Protein AF-A0A939W946-F1 (afdb_monomer_lite)

Secondary structure (DSSP, 8-state):
--PPPHHHHHHHSHHHHHHHHHHHHHHHTT-EEEEE--TT-TTHHHHHHHHHHHHHHH-S-TT-EEEEEETTTT---GGGHHHHHHHHHS-HHHHHH--TTSSS-HHHHHHHTTTTTTEEEEEE---TTHHHHHHHHHHTTSS--TTTT-EEEEEESSPPPGGGGGTEEEEEGGGT--HHHHHHHHHHHHHHHSS---

Foldseek 3Di:
DPADDLLCLCCPQFLNVVLLVVCLVCVLVQAAAAEADAPPDPSVVSSQVSSVVSNCVSDPDVLADEDEDECVVQPVDLVCVLLSLCVVQNDPVLSVPDDPPPPDDSLVSQQVRQSQARYEYEYDNQDPPSLVSVLVVVVVNPRGDNGGNRYYYYYHNDDDDPVSVVRHDYRYSPVRDDPVSVVVSVVVRVVVVPDDDD

pLDDT: mean 86.61, std 11.01, range [45.41, 97.31]

Radius of gyration: 18.63 Å; chains: 1; bounding box: 62×37×48 Å

Sequence (198 aa):
MSMPTPDFWWSAVTGPQAFAKAVASVLLEGRMALAAVPDDLPWRQSMRSEILARIREGSASSGTYIETVDAQEDCPDPAAIGTFLLERFGSRQVAGSWRPRSGKSIQRYLADNRVLAGKILWIKGIAPGQAPAWTAFCRGFGRPAPETTGLFVVECAESVPDDARSCFAVVDFASYVSGFDVQMLAALGLARQERPLP

Structure (mmCIF, N/CA/C/O backbone):
data_AF-A0A939W946-F1
#
_entry.id   AF-A0A939W946-F1
#
loop_
_atom_site.group_PDB
_atom_site.id
_atom_site.type_symbol
_atom_site.label_atom_id
_atom_site.label_alt_id
_atom_site.label_comp_id
_atom_site.label_asym_id
_atom_site.label_entity_id
_atom_site.label_seq_id
_atom_site.pdbx_PDB_ins_code
_atom_site.Cartn_x
_atom_site.Cartn_y
_atom_site.Cartn_z
_atom_site.occupancy
_atom_site.B_iso_or_equiv
_atom_site.auth_seq_id
_atom_site.auth_comp_id
_atom_site.auth_asym_id
_atom_site.auth_atom_id
_atom_site.pdbx_PDB_model_num
ATOM 1 N N . MET A 1 1 ? 31.805 -5.803 -9.957 1.00 48.47 1 MET A N 1
ATOM 2 C CA . MET A 1 1 ? 30.560 -5.261 -10.543 1.00 48.47 1 MET A CA 1
ATOM 3 C C . MET A 1 1 ? 29.955 -4.292 -9.546 1.00 48.47 1 MET A C 1
ATOM 5 O O . MET A 1 1 ? 29.532 -4.741 -8.490 1.00 48.47 1 MET A O 1
ATOM 9 N N . SER A 1 2 ? 29.950 -2.988 -9.828 1.00 47.44 2 SER A N 1
ATOM 10 C CA . SER A 1 2 ? 29.122 -2.072 -9.035 1.00 47.44 2 SER A CA 1
ATOM 11 C C . SER A 1 2 ? 27.708 -2.167 -9.597 1.00 47.44 2 SER A C 1
ATOM 13 O O . SER A 1 2 ? 27.480 -1.752 -10.734 1.00 47.44 2 SER A O 1
ATOM 15 N N . MET A 1 3 ? 26.811 -2.834 -8.870 1.00 54.66 3 MET A N 1
ATOM 16 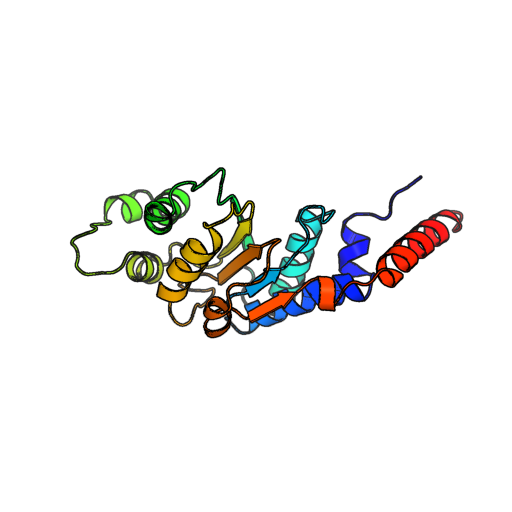C CA . MET A 1 3 ? 25.393 -2.908 -9.228 1.00 54.66 3 MET A CA 1
ATOM 17 C C . MET A 1 3 ? 24.830 -1.479 -9.274 1.00 54.66 3 MET A C 1
ATOM 19 O O . MET A 1 3 ? 25.190 -0.677 -8.404 1.00 54.66 3 MET A O 1
ATOM 23 N N . PRO A 1 4 ? 23.976 -1.125 -10.254 1.00 62.41 4 PRO A N 1
ATOM 24 C CA . PRO A 1 4 ? 23.244 0.134 -10.194 1.00 62.41 4 PRO A CA 1
ATOM 25 C C . PRO A 1 4 ? 22.543 0.225 -8.836 1.00 62.41 4 PRO A C 1
ATOM 27 O O . PRO A 1 4 ? 22.004 -0.767 -8.340 1.00 62.41 4 PRO A O 1
ATOM 30 N N . THR A 1 5 ? 22.637 1.388 -8.188 1.00 68.06 5 THR A N 1
ATOM 31 C CA . THR A 1 5 ? 22.104 1.540 -6.835 1.00 68.06 5 THR A CA 1
ATOM 32 C C . THR A 1 5 ? 20.591 1.303 -6.848 1.00 68.06 5 THR A C 1
ATOM 34 O O . THR A 1 5 ? 19.934 1.672 -7.824 1.00 68.06 5 THR A O 1
ATOM 37 N N . PRO A 1 6 ? 20.021 0.726 -5.778 1.00 75.88 6 PRO A N 1
ATOM 38 C CA . PRO A 1 6 ? 18.579 0.509 -5.644 1.00 75.88 6 PRO A CA 1
ATOM 39 C C . PRO A 1 6 ? 17.721 1.728 -6.025 1.00 75.88 6 PRO A C 1
ATOM 41 O O . PRO A 1 6 ? 16.662 1.593 -6.635 1.00 75.88 6 PRO A O 1
ATOM 44 N N . ASP A 1 7 ? 18.216 2.929 -5.725 1.00 75.31 7 ASP A N 1
ATOM 45 C CA . ASP A 1 7 ? 17.529 4.192 -5.998 1.00 75.31 7 ASP A CA 1
ATOM 46 C C . ASP A 1 7 ? 17.560 4.580 -7.481 1.00 75.31 7 ASP A C 1
ATOM 48 O O . ASP A 1 7 ? 16.655 5.253 -7.971 1.00 75.31 7 ASP A O 1
ATOM 52 N N . PHE A 1 8 ? 18.571 4.135 -8.232 1.00 80.56 8 PHE A N 1
ATOM 53 C CA . PHE A 1 8 ? 18.696 4.431 -9.658 1.00 80.56 8 PHE A CA 1
ATOM 54 C C . PHE A 1 8 ? 17.588 3.772 -10.482 1.00 80.56 8 PHE A C 1
ATOM 56 O O . PHE A 1 8 ? 17.064 4.385 -11.407 1.00 80.56 8 PHE A O 1
ATOM 63 N N . TRP A 1 9 ? 17.196 2.546 -10.134 1.00 85.56 9 TRP A N 1
ATOM 64 C CA . TRP A 1 9 ? 16.124 1.834 -10.830 1.00 85.56 9 TRP A CA 1
ATOM 65 C C . TRP A 1 9 ? 14.803 2.604 -10.789 1.00 85.56 9 TRP A C 1
ATOM 67 O O . TRP A 1 9 ? 14.201 2.847 -11.830 1.00 85.56 9 TRP A O 1
ATOM 77 N N . TRP A 1 10 ? 14.396 3.058 -9.604 1.00 89.50 10 TRP A N 1
ATOM 78 C CA . TRP A 1 10 ? 13.109 3.728 -9.416 1.00 89.50 10 TRP A CA 1
ATOM 79 C C . TRP A 1 10 ? 13.104 5.202 -9.846 1.00 89.50 10 TRP A C 1
ATOM 81 O O . TRP A 1 10 ? 12.044 5.732 -10.178 1.00 89.50 10 TRP A O 1
ATOM 91 N N . SER A 1 11 ? 14.271 5.856 -9.882 1.00 85.06 11 SER A N 1
ATOM 92 C CA . SER A 1 11 ? 14.384 7.279 -10.237 1.00 85.06 11 SER A CA 1
ATOM 93 C C . SER A 1 11 ? 14.762 7.543 -11.697 1.00 85.06 11 SER A C 1
ATOM 95 O O . SER A 1 11 ? 14.382 8.590 -12.221 1.00 85.06 11 SER A O 1
ATOM 97 N N . ALA A 1 12 ? 15.480 6.630 -12.366 1.00 81.00 12 ALA A N 1
ATOM 98 C CA . ALA A 1 12 ? 16.081 6.886 -13.681 1.00 81.00 12 ALA A CA 1
ATOM 99 C C . ALA A 1 12 ? 15.592 5.969 -14.814 1.00 81.00 12 ALA A C 1
ATOM 101 O O . ALA A 1 12 ? 15.732 6.336 -15.980 1.00 81.00 12 ALA A O 1
ATOM 102 N N . VAL A 1 13 ? 15.031 4.794 -14.509 1.00 85.62 13 VAL A N 1
ATOM 103 C CA . VAL A 1 13 ? 14.506 3.878 -15.535 1.00 85.62 13 VAL A CA 1
ATOM 104 C C . VAL A 1 13 ? 13.030 4.186 -15.777 1.00 85.62 13 VAL A C 1
ATOM 106 O O . VAL A 1 13 ? 12.239 4.238 -14.838 1.00 85.62 13 VAL A O 1
ATOM 109 N N . THR A 1 14 ? 12.656 4.403 -17.040 1.00 88.00 14 THR A N 1
ATOM 110 C CA . THR A 1 14 ? 11.341 4.929 -17.435 1.00 88.00 14 THR A CA 1
ATOM 111 C C . THR A 1 14 ? 10.166 4.099 -16.922 1.00 88.00 14 THR A C 1
ATOM 113 O O . THR A 1 14 ? 9.277 4.675 -16.297 1.00 88.00 14 THR A O 1
ATOM 116 N N . GLY A 1 15 ? 10.149 2.778 -17.129 1.00 91.62 15 GLY A N 1
ATOM 117 C CA . GLY A 1 15 ? 9.052 1.924 -16.662 1.00 91.62 15 GLY A CA 1
ATOM 118 C C . GLY A 1 15 ? 8.849 1.963 -15.139 1.00 91.62 15 GLY A C 1
ATOM 119 O O . GLY A 1 15 ? 7.777 2.351 -14.671 1.00 91.62 15 GLY A O 1
ATOM 120 N N . PRO A 1 16 ? 9.872 1.639 -14.330 1.00 91.75 16 PRO A N 1
ATOM 121 C CA . PRO A 1 16 ? 9.789 1.672 -12.866 1.00 91.75 16 PRO A CA 1
ATOM 122 C C . PRO A 1 16 ? 9.436 3.052 -12.308 1.00 91.75 16 PRO A C 1
ATOM 124 O O . PRO A 1 16 ? 8.636 3.165 -11.377 1.00 91.75 16 PRO A O 1
ATOM 127 N N . GLN A 1 17 ? 9.987 4.111 -12.905 1.00 92.88 17 GLN A N 1
ATOM 128 C CA . GLN A 1 17 ? 9.657 5.485 -12.543 1.00 92.88 17 GLN A CA 1
ATOM 129 C C . GLN A 1 17 ? 8.183 5.801 -12.836 1.00 92.88 17 GLN A C 1
ATOM 131 O O . GLN A 1 17 ? 7.515 6.445 -12.022 1.00 92.88 17 GLN A O 1
ATOM 136 N N . ALA A 1 18 ? 7.658 5.340 -13.976 1.00 94.25 18 ALA A N 1
ATOM 137 C CA . ALA A 1 18 ? 6.257 5.505 -14.343 1.00 94.25 18 ALA A CA 1
ATOM 138 C C . ALA A 1 18 ? 5.326 4.738 -13.392 1.00 94.25 18 ALA A C 1
ATOM 140 O O . ALA A 1 18 ? 4.321 5.302 -12.958 1.00 94.25 18 ALA A O 1
ATOM 141 N N . PHE A 1 19 ? 5.696 3.519 -12.987 1.00 95.38 19 PHE A N 1
ATOM 142 C CA . PHE A 1 19 ? 4.978 2.762 -11.959 1.00 95.38 19 PHE A CA 1
ATOM 143 C C . PHE A 1 19 ? 4.929 3.523 -10.624 1.00 95.38 19 PHE A C 1
ATOM 145 O O . PHE A 1 19 ? 3.849 3.761 -10.081 1.00 95.38 19 PHE A O 1
ATOM 152 N N . ALA A 1 20 ? 6.084 3.969 -10.112 1.00 95.06 20 ALA A N 1
ATOM 153 C CA . ALA A 1 20 ? 6.158 4.716 -8.855 1.00 95.06 20 ALA A CA 1
ATOM 154 C C . ALA A 1 20 ? 5.334 6.015 -8.917 1.00 95.06 20 ALA A C 1
ATOM 156 O O . ALA A 1 20 ? 4.616 6.360 -7.975 1.00 95.06 20 ALA A O 1
ATOM 157 N N . LYS A 1 21 ? 5.383 6.715 -10.058 1.00 95.19 21 LYS A N 1
ATOM 158 C CA . LYS A 1 21 ? 4.562 7.901 -10.314 1.00 95.19 21 LYS A CA 1
ATOM 159 C C . LYS A 1 21 ? 3.070 7.574 -10.311 1.00 95.19 21 LYS A C 1
ATOM 161 O O . LYS A 1 21 ? 2.314 8.311 -9.690 1.00 95.19 21 LYS A O 1
ATOM 166 N N . ALA A 1 22 ? 2.650 6.483 -10.946 1.00 96.62 22 ALA A N 1
ATOM 167 C CA . ALA A 1 22 ? 1.249 6.077 -10.988 1.00 96.62 22 ALA A CA 1
ATOM 168 C C . ALA A 1 22 ? 0.694 5.783 -9.585 1.00 96.62 22 ALA A C 1
ATOM 170 O O . ALA A 1 22 ? -0.370 6.294 -9.234 1.00 96.62 22 ALA A O 1
ATOM 171 N N . VAL A 1 23 ? 1.436 5.043 -8.750 1.00 96.44 23 VAL A N 1
ATOM 172 C CA . VAL A 1 23 ? 1.039 4.803 -7.350 1.00 96.44 23 VAL A CA 1
ATOM 173 C C . VAL A 1 23 ? 0.951 6.119 -6.570 1.00 96.44 23 VAL A C 1
ATOM 175 O O . VAL A 1 23 ? -0.041 6.362 -5.884 1.00 96.44 23 VAL A O 1
ATOM 178 N N . ALA A 1 24 ? 1.949 7.000 -6.699 1.00 95.12 24 ALA A N 1
ATOM 179 C CA . ALA A 1 24 ? 1.944 8.299 -6.025 1.00 95.12 24 ALA A CA 1
ATOM 180 C C . ALA A 1 24 ? 0.755 9.178 -6.455 1.00 95.12 24 ALA A C 1
ATOM 182 O O . ALA A 1 24 ? 0.108 9.785 -5.604 1.00 95.12 24 ALA A O 1
ATOM 183 N N . SER A 1 25 ? 0.426 9.214 -7.750 1.00 95.00 25 SER A N 1
ATOM 184 C CA . SER A 1 25 ? -0.716 9.970 -8.276 1.00 95.00 25 SER A CA 1
ATOM 185 C C . SER A 1 25 ? -2.047 9.488 -7.698 1.00 95.00 25 SER A C 1
ATOM 187 O O . SER A 1 25 ? -2.840 10.312 -7.251 1.00 95.00 25 SER A O 1
ATOM 189 N N . VAL A 1 26 ? -2.265 8.171 -7.613 1.00 94.06 26 VAL A N 1
ATOM 190 C CA . VAL A 1 26 ? -3.465 7.599 -6.972 1.00 94.06 26 VAL A CA 1
ATOM 191 C C . VAL A 1 26 ? -3.609 8.090 -5.528 1.00 94.06 26 VAL A C 1
ATOM 193 O O . VAL A 1 26 ? -4.694 8.495 -5.109 1.00 94.06 26 VAL A O 1
ATOM 196 N N . LEU A 1 27 ? -2.511 8.080 -4.771 1.00 92.75 27 LEU A N 1
ATOM 197 C CA . LEU A 1 27 ? -2.509 8.483 -3.365 1.00 92.75 27 LEU A CA 1
ATOM 198 C C . LEU A 1 27 ? -2.724 9.995 -3.196 1.00 92.75 27 LEU A C 1
ATOM 200 O O . LEU A 1 27 ? -3.483 10.407 -2.320 1.00 92.75 27 LEU A O 1
ATOM 204 N N . LEU A 1 28 ? -2.125 10.824 -4.058 1.00 91.12 28 LEU A N 1
ATOM 205 C CA . LEU A 1 28 ? -2.324 12.280 -4.065 1.00 91.12 28 LEU A CA 1
ATOM 206 C C . LEU A 1 28 ? -3.772 12.680 -4.388 1.00 91.12 28 LEU A C 1
ATOM 208 O O . LEU A 1 28 ? -4.265 13.682 -3.877 1.00 91.12 28 LEU A O 1
ATOM 212 N N . GLU A 1 29 ? -4.485 11.873 -5.172 1.00 90.56 29 GLU A N 1
ATOM 213 C CA . GLU A 1 29 ? -5.920 12.045 -5.434 1.00 90.56 29 GLU A CA 1
ATOM 214 C C . GLU A 1 29 ? -6.816 11.616 -4.253 1.00 90.56 29 GLU A C 1
ATOM 216 O O . GLU A 1 29 ? -8.046 11.700 -4.335 1.00 90.56 29 GLU A O 1
ATOM 221 N N . GLY A 1 30 ? -6.226 11.137 -3.152 1.00 88.50 30 GLY A N 1
ATOM 222 C CA . GLY A 1 30 ? -6.954 10.627 -1.992 1.00 88.50 30 GLY A CA 1
ATOM 223 C C . GLY A 1 30 ? -7.629 9.279 -2.252 1.00 88.50 30 GLY A C 1
ATOM 224 O O . GLY A 1 30 ? -8.653 8.969 -1.641 1.00 88.50 30 GLY A O 1
ATOM 225 N N . ARG A 1 31 ? -7.100 8.483 -3.188 1.00 90.50 31 ARG A N 1
ATOM 226 C CA . ARG A 1 31 ? -7.584 7.129 -3.486 1.00 90.50 31 ARG A CA 1
ATOM 227 C C . ARG A 1 31 ? -6.646 6.083 -2.889 1.00 90.50 31 ARG A C 1
ATOM 229 O O . ARG A 1 31 ? -5.477 6.348 -2.630 1.00 90.50 31 ARG A O 1
ATOM 236 N N . MET A 1 32 ? -7.169 4.880 -2.665 1.00 92.44 32 MET A N 1
ATOM 237 C CA . MET A 1 32 ? -6.358 3.731 -2.252 1.00 92.44 32 MET A CA 1
ATOM 238 C C . MET A 1 32 ? -5.776 3.046 -3.482 1.00 92.44 32 MET A C 1
ATOM 240 O O . MET A 1 32 ? -6.423 3.001 -4.532 1.00 92.44 32 MET A O 1
ATOM 244 N N . ALA A 1 33 ? -4.574 2.494 -3.347 1.00 93.88 33 ALA A N 1
ATOM 245 C CA . ALA A 1 33 ? -3.893 1.801 -4.434 1.00 93.88 33 ALA A CA 1
ATOM 246 C C . ALA A 1 33 ? -3.841 0.295 -4.176 1.00 93.88 33 ALA A C 1
ATOM 248 O O . ALA A 1 33 ? -3.582 -0.146 -3.056 1.00 93.88 33 ALA A O 1
ATOM 249 N N . LEU A 1 34 ? -4.069 -0.494 -5.219 1.00 93.38 34 LEU A N 1
ATOM 250 C CA . LEU A 1 34 ? -3.696 -1.901 -5.236 1.00 93.38 34 LEU A CA 1
ATOM 251 C C . LEU A 1 34 ? -2.504 -2.024 -6.180 1.00 93.38 34 LEU A C 1
ATOM 253 O O . LEU A 1 34 ? -2.641 -1.837 -7.389 1.00 93.38 34 LEU A O 1
ATOM 257 N N . ALA A 1 35 ? -1.331 -2.257 -5.600 1.00 93.75 35 ALA A N 1
ATOM 258 C CA . ALA A 1 35 ? -0.072 -2.373 -6.315 1.00 93.75 35 ALA A CA 1
ATOM 259 C C . ALA A 1 35 ? 0.151 -3.847 -6.666 1.00 93.75 35 ALA A C 1
ATOM 261 O O . ALA A 1 35 ? 0.537 -4.637 -5.804 1.00 93.75 35 ALA A O 1
ATOM 262 N N . ALA A 1 36 ? -0.119 -4.208 -7.920 1.00 91.38 36 ALA A N 1
ATOM 263 C CA . ALA A 1 36 ? 0.182 -5.539 -8.424 1.00 91.38 36 ALA A CA 1
ATOM 264 C C . ALA A 1 36 ? 1.663 -5.585 -8.821 1.00 91.38 36 ALA A C 1
ATOM 266 O O . ALA A 1 36 ? 2.081 -4.900 -9.753 1.00 91.38 36 ALA A O 1
ATOM 267 N N . VAL A 1 37 ? 2.466 -6.326 -8.059 1.00 91.50 37 VAL A N 1
ATOM 268 C CA . VAL A 1 37 ? 3.925 -6.410 -8.212 1.00 91.50 37 VAL A CA 1
ATOM 269 C C . VAL A 1 37 ? 4.374 -7.864 -8.093 1.00 91.50 37 VAL A C 1
ATOM 271 O O . VAL A 1 37 ? 3.838 -8.582 -7.256 1.00 91.50 37 VAL A O 1
ATOM 274 N N . PRO A 1 38 ? 5.375 -8.312 -8.863 1.00 89.00 38 PRO A N 1
ATOM 275 C CA . PRO A 1 38 ? 5.843 -9.693 -8.779 1.00 89.00 38 PRO A CA 1
ATOM 276 C C . PRO A 1 38 ? 6.495 -9.976 -7.418 1.00 89.00 38 PRO A C 1
ATOM 278 O O . PRO A 1 38 ? 7.034 -9.059 -6.796 1.00 89.00 38 PRO A O 1
ATOM 281 N N . ASP A 1 39 ? 6.464 -11.226 -6.945 1.00 84.69 39 ASP A N 1
ATOM 282 C CA . ASP A 1 39 ? 7.010 -11.634 -5.635 1.00 84.69 39 ASP A CA 1
ATOM 283 C C . ASP A 1 39 ? 8.525 -11.426 -5.510 1.00 84.69 39 ASP A C 1
ATOM 285 O O . ASP A 1 39 ? 9.038 -11.081 -4.441 1.00 84.69 39 ASP A O 1
ATOM 289 N N . ASP A 1 40 ? 9.246 -11.544 -6.618 1.00 85.12 40 ASP A N 1
ATOM 290 C CA . ASP A 1 40 ? 10.694 -11.386 -6.703 1.00 85.12 40 ASP A CA 1
ATOM 291 C C . ASP A 1 40 ? 11.141 -9.942 -6.994 1.00 85.12 40 ASP A C 1
ATOM 293 O O . ASP A 1 40 ? 12.320 -9.707 -7.267 1.00 85.12 40 ASP A O 1
ATOM 297 N N . LEU A 1 41 ? 10.233 -8.957 -6.897 1.00 87.69 41 LEU A N 1
ATOM 298 C CA . LEU A 1 41 ? 10.547 -7.553 -7.167 1.00 87.69 41 LEU A CA 1
ATOM 299 C C . LEU A 1 41 ? 11.736 -7.069 -6.306 1.00 87.69 41 LEU A C 1
ATOM 301 O O . LEU A 1 41 ? 11.623 -6.997 -5.073 1.00 87.69 41 LEU A O 1
ATOM 305 N N . PRO A 1 42 ? 12.861 -6.659 -6.922 1.00 84.06 42 PRO A N 1
ATOM 306 C CA . PRO A 1 42 ? 14.002 -6.149 -6.181 1.00 84.06 42 PRO A CA 1
ATOM 307 C C . PRO A 1 42 ? 13.730 -4.746 -5.625 1.00 84.06 42 PRO A C 1
ATOM 309 O O . PRO A 1 42 ? 12.916 -3.977 -6.135 1.00 84.06 42 PRO A O 1
ATOM 312 N N . TRP A 1 43 ? 14.469 -4.383 -4.574 1.00 90.44 43 TRP A N 1
ATOM 313 C CA . TRP A 1 43 ? 14.542 -3.008 -4.059 1.00 90.44 43 TRP A CA 1
ATOM 314 C C . TRP A 1 43 ? 13.193 -2.383 -3.667 1.00 90.44 43 TRP A C 1
ATOM 316 O O . TRP A 1 43 ? 12.999 -1.174 -3.809 1.00 90.44 43 TRP A O 1
ATOM 326 N N . ARG A 1 44 ? 12.277 -3.186 -3.106 1.00 92.00 44 ARG A N 1
ATOM 327 C CA . ARG A 1 44 ? 10.962 -2.724 -2.614 1.00 92.00 44 ARG A CA 1
ATOM 328 C C . ARG A 1 44 ? 11.057 -1.540 -1.649 1.00 92.00 44 ARG A C 1
ATOM 330 O O . ARG A 1 44 ? 10.185 -0.679 -1.647 1.00 92.00 44 ARG A O 1
ATOM 337 N N . GLN A 1 45 ? 12.108 -1.475 -0.829 1.00 91.56 45 GLN A N 1
ATOM 338 C CA . GLN A 1 45 ? 12.293 -0.343 0.079 1.00 91.56 45 GLN A CA 1
ATOM 339 C C . GLN A 1 45 ? 12.564 0.959 -0.685 1.00 91.56 45 GLN A C 1
ATOM 341 O O . GLN A 1 45 ? 11.907 1.960 -0.412 1.00 91.56 45 GLN A O 1
ATOM 346 N N . SER A 1 46 ? 13.462 0.939 -1.675 1.00 92.62 46 SER A N 1
ATOM 347 C CA . SER A 1 46 ? 13.720 2.104 -2.531 1.00 92.62 46 SER A CA 1
ATOM 348 C C . SER A 1 46 ? 12.484 2.499 -3.339 1.00 92.62 46 SER A C 1
ATOM 350 O O . SER A 1 46 ? 12.211 3.687 -3.461 1.00 92.62 46 SER A O 1
ATOM 352 N N . MET A 1 47 ? 11.676 1.533 -3.793 1.00 94.31 47 MET A N 1
ATOM 353 C CA . MET A 1 47 ? 10.385 1.807 -4.439 1.00 94.31 47 MET A CA 1
ATOM 354 C C . MET A 1 47 ? 9.481 2.663 -3.548 1.00 94.31 47 MET A C 1
ATOM 356 O O . MET A 1 47 ? 8.973 3.700 -3.969 1.00 94.31 47 MET A O 1
ATOM 360 N N . ARG A 1 48 ? 9.286 2.237 -2.293 1.00 94.94 48 ARG A N 1
ATOM 361 C CA . ARG A 1 48 ? 8.428 2.943 -1.334 1.00 94.94 48 ARG A CA 1
ATOM 362 C C . ARG A 1 48 ? 8.994 4.322 -1.001 1.00 94.94 48 ARG A C 1
ATOM 364 O O . ARG A 1 48 ? 8.233 5.284 -0.966 1.00 94.94 48 ARG A O 1
ATOM 371 N N . SER A 1 49 ? 10.310 4.443 -0.822 1.00 93.12 49 SER A N 1
ATOM 372 C CA . SER A 1 49 ? 10.976 5.738 -0.617 1.00 93.12 49 SER A CA 1
ATOM 373 C C . SER A 1 49 ? 10.745 6.700 -1.786 1.00 93.12 49 SER A C 1
ATOM 375 O O . SER A 1 49 ? 10.427 7.865 -1.564 1.00 93.12 49 SER A O 1
ATOM 377 N N . GLU A 1 50 ? 10.840 6.207 -3.019 1.00 93.81 50 GLU A N 1
ATOM 378 C CA . GLU A 1 50 ? 10.672 6.997 -4.243 1.00 93.81 50 GLU A CA 1
ATOM 379 C C . GLU A 1 50 ? 9.214 7.449 -4.457 1.00 93.81 50 GLU A C 1
ATOM 381 O O . GLU A 1 50 ? 8.944 8.577 -4.888 1.00 93.81 50 GLU A O 1
ATOM 386 N N . ILE A 1 51 ? 8.252 6.598 -4.086 1.00 94.94 51 ILE A N 1
ATOM 387 C CA . ILE A 1 51 ? 6.826 6.949 -4.029 1.00 94.94 51 ILE A CA 1
ATOM 388 C C . ILE A 1 51 ? 6.584 8.013 -2.952 1.00 94.94 51 ILE A C 1
ATOM 390 O O . ILE A 1 51 ? 5.908 9.009 -3.207 1.00 94.94 51 ILE A O 1
ATOM 394 N N . LEU A 1 52 ? 7.157 7.840 -1.758 1.00 93.50 52 LEU A N 1
ATOM 395 C CA . LEU A 1 52 ? 7.010 8.795 -0.662 1.00 93.50 52 LEU A CA 1
ATOM 396 C C . LEU A 1 52 ? 7.605 10.166 -1.007 1.00 93.50 52 LEU A C 1
ATOM 398 O O . LEU A 1 52 ? 6.989 11.183 -0.690 1.00 93.50 52 LEU A O 1
ATOM 402 N N . ALA A 1 53 ? 8.765 10.204 -1.667 1.00 92.06 53 ALA A N 1
ATOM 403 C CA . ALA A 1 53 ? 9.384 11.442 -2.135 1.00 92.06 53 ALA A CA 1
ATOM 404 C C . ALA A 1 53 ? 8.430 12.225 -3.052 1.00 92.06 53 ALA A C 1
ATOM 406 O O . ALA A 1 53 ? 8.133 13.386 -2.776 1.00 92.06 53 ALA A O 1
ATOM 407 N N . ARG A 1 54 ? 7.822 11.555 -4.042 1.00 92.31 54 ARG A N 1
ATOM 408 C CA . ARG A 1 54 ? 6.814 12.164 -4.935 1.00 92.31 54 ARG A CA 1
ATOM 409 C C . ARG A 1 54 ? 5.592 12.680 -4.200 1.00 92.31 54 ARG A C 1
ATOM 411 O O . ARG A 1 54 ? 5.078 13.743 -4.530 1.00 92.31 54 ARG A O 1
ATOM 418 N N . ILE A 1 55 ? 5.104 11.934 -3.214 1.00 91.38 55 ILE A N 1
ATOM 419 C CA . ILE A 1 55 ? 3.944 12.368 -2.430 1.00 91.38 55 ILE A CA 1
ATOM 420 C C . ILE A 1 55 ? 4.289 13.625 -1.630 1.00 91.38 55 ILE A C 1
ATOM 422 O O . ILE A 1 55 ? 3.475 14.541 -1.563 1.00 91.38 55 ILE A O 1
ATOM 426 N N . ARG A 1 56 ? 5.492 13.706 -1.055 1.00 90.06 56 ARG A N 1
ATOM 427 C CA . ARG A 1 56 ? 5.955 14.894 -0.322 1.00 90.06 56 ARG A CA 1
ATOM 428 C C . ARG A 1 56 ? 6.167 16.103 -1.229 1.00 90.06 56 ARG A C 1
ATOM 430 O O . ARG A 1 56 ? 5.878 17.211 -0.807 1.00 90.06 56 ARG A O 1
ATOM 437 N N . GLU A 1 57 ? 6.623 15.897 -2.459 1.00 89.31 57 GLU A N 1
ATOM 438 C CA . GLU A 1 57 ? 6.733 16.965 -3.462 1.00 89.31 57 GLU A CA 1
ATOM 439 C C . GLU A 1 57 ? 5.358 17.452 -3.944 1.00 89.31 57 GLU A C 1
ATOM 441 O O . GLU A 1 57 ? 5.165 18.642 -4.182 1.00 89.31 57 GLU A O 1
ATOM 446 N N . GLY A 1 58 ? 4.397 16.535 -4.086 1.00 83.62 58 GLY A N 1
ATOM 447 C CA . GLY A 1 58 ? 3.056 16.819 -4.601 1.00 83.62 58 GLY A CA 1
ATOM 448 C C . GLY A 1 58 ? 2.020 17.233 -3.552 1.00 83.62 58 GLY A C 1
ATOM 449 O O . GLY A 1 58 ? 0.908 17.599 -3.927 1.00 83.62 58 GLY A O 1
ATOM 450 N N . SER A 1 59 ? 2.340 17.169 -2.256 1.00 78.44 59 SER A N 1
ATOM 451 C CA . SER A 1 59 ? 1.423 17.526 -1.167 1.00 78.44 59 SER A CA 1
ATOM 452 C C . SER A 1 59 ? 1.967 18.674 -0.319 1.00 78.44 59 SER A C 1
ATOM 454 O O . SER A 1 59 ? 3.156 18.758 -0.040 1.00 78.44 59 SER A O 1
ATOM 456 N N . ALA A 1 60 ? 1.076 19.552 0.150 1.00 63.78 60 ALA A N 1
ATOM 457 C CA . ALA A 1 60 ? 1.432 20.606 1.106 1.00 63.78 60 ALA A CA 1
ATOM 458 C C . ALA A 1 60 ? 1.733 20.057 2.521 1.00 63.78 60 ALA A C 1
ATOM 460 O O . ALA A 1 60 ? 2.224 20.784 3.384 1.00 63.78 60 ALA A O 1
ATOM 461 N N . SER A 1 61 ? 1.423 18.781 2.773 1.00 62.97 61 SER A N 1
ATOM 462 C CA . SER A 1 61 ? 1.465 18.156 4.094 1.00 62.97 61 SER A CA 1
ATOM 463 C C . SER A 1 61 ? 2.773 17.379 4.296 1.00 62.97 61 SER A C 1
ATOM 465 O O . SER A 1 61 ? 2.862 16.185 4.007 1.00 62.97 61 SER A O 1
ATOM 467 N N . SER A 1 62 ? 3.781 18.032 4.882 1.00 62.72 62 SER A N 1
ATOM 468 C CA . SER A 1 62 ? 5.119 17.460 5.140 1.00 62.72 62 SER A CA 1
ATOM 469 C C . SER A 1 62 ? 5.144 16.266 6.111 1.00 62.72 62 SER A C 1
ATOM 471 O O . SER A 1 62 ? 6.172 15.606 6.253 1.00 62.72 62 SER A O 1
ATOM 473 N N . GLY A 1 63 ? 4.034 15.988 6.802 1.00 79.56 63 GLY A N 1
ATOM 474 C CA . GLY A 1 63 ? 3.936 14.952 7.835 1.00 79.56 63 GLY A CA 1
ATOM 475 C C . GLY A 1 63 ? 3.651 13.536 7.327 1.00 79.56 63 GLY A C 1
ATOM 476 O O . GLY A 1 63 ? 3.632 12.610 8.135 1.00 79.56 63 GLY A O 1
ATOM 477 N N . THR A 1 64 ? 3.417 13.346 6.025 1.00 87.06 64 THR A N 1
ATOM 478 C CA . THR A 1 64 ? 3.049 12.028 5.488 1.00 87.06 64 THR A CA 1
ATOM 479 C C . THR A 1 64 ? 4.250 11.075 5.455 1.00 87.06 64 THR A C 1
ATOM 481 O O . THR A 1 64 ? 5.359 11.452 5.049 1.00 87.06 64 THR A O 1
ATOM 484 N N . TYR A 1 65 ? 4.034 9.824 5.866 1.00 91.88 65 TYR A N 1
ATOM 485 C CA . TYR A 1 65 ? 5.027 8.749 5.792 1.00 91.88 65 TYR A CA 1
ATOM 486 C C . TYR A 1 65 ? 4.386 7.396 5.461 1.00 91.88 65 TYR A C 1
ATOM 488 O O . TYR A 1 65 ? 3.186 7.195 5.660 1.00 91.88 65 TYR A O 1
ATOM 496 N N . ILE A 1 66 ? 5.198 6.479 4.931 1.00 95.19 66 ILE A N 1
ATOM 497 C CA . ILE A 1 66 ? 4.792 5.099 4.649 1.00 95.19 66 ILE A CA 1
ATOM 498 C C . ILE A 1 66 ? 5.144 4.226 5.848 1.00 95.19 66 ILE A C 1
ATOM 500 O O . ILE A 1 66 ? 6.283 4.240 6.309 1.00 95.19 66 ILE A O 1
ATOM 504 N N . GLU A 1 67 ? 4.174 3.444 6.304 1.00 96.25 67 GLU A N 1
ATOM 505 C CA . GLU A 1 67 ? 4.332 2.450 7.360 1.00 96.25 67 GLU A CA 1
ATOM 506 C C . GLU A 1 67 ? 3.961 1.078 6.798 1.00 96.25 67 GLU A C 1
ATOM 508 O O . GLU A 1 67 ? 2.874 0.900 6.247 1.00 96.25 67 GLU A O 1
ATOM 513 N N . THR A 1 68 ? 4.863 0.106 6.911 1.00 96.38 68 THR A N 1
ATOM 514 C CA . THR A 1 68 ? 4.632 -1.234 6.364 1.00 96.38 68 THR A CA 1
ATOM 515 C C . THR A 1 68 ? 3.964 -2.149 7.379 1.00 96.38 68 THR A C 1
ATOM 517 O O . THR A 1 68 ? 4.405 -2.231 8.527 1.00 96.38 68 THR A O 1
ATOM 520 N N . VAL A 1 69 ? 2.968 -2.898 6.923 1.00 96.75 69 VAL A N 1
ATOM 521 C CA . VAL A 1 69 ? 2.335 -3.988 7.671 1.00 96.75 69 VAL A CA 1
ATOM 522 C C . VAL A 1 69 ? 2.509 -5.259 6.863 1.00 96.75 69 VAL A C 1
ATOM 524 O O . VAL A 1 69 ? 2.126 -5.299 5.695 1.00 96.75 69 VAL A O 1
ATOM 527 N N . ASP A 1 70 ? 3.096 -6.282 7.466 1.00 94.94 70 ASP A N 1
ATOM 528 C CA . ASP A 1 70 ? 3.114 -7.612 6.880 1.00 94.94 70 ASP A CA 1
ATOM 529 C C . ASP A 1 70 ? 1.821 -8.349 7.244 1.00 94.94 70 ASP A C 1
ATOM 531 O O . ASP A 1 70 ? 1.553 -8.622 8.409 1.00 94.94 70 ASP A O 1
ATOM 535 N N . ALA A 1 71 ? 0.970 -8.622 6.260 1.00 93.50 71 ALA A N 1
ATOM 536 C CA . ALA A 1 71 ? -0.328 -9.238 6.494 1.00 93.50 71 ALA A CA 1
ATOM 537 C C . ALA A 1 71 ? -0.211 -10.655 7.068 1.00 93.50 71 ALA A C 1
ATOM 539 O O . ALA A 1 71 ? -1.060 -11.052 7.861 1.00 93.50 71 ALA A O 1
ATOM 540 N N . GLN A 1 72 ? 0.813 -11.418 6.696 1.00 92.62 72 GLN A N 1
ATOM 541 C CA . GLN A 1 72 ? 0.982 -12.782 7.177 1.00 92.62 72 GLN A CA 1
ATOM 542 C C . GLN A 1 72 ? 1.689 -12.820 8.535 1.00 92.62 72 GLN A C 1
ATOM 544 O O . GLN A 1 72 ? 1.279 -13.591 9.403 1.00 92.62 72 GLN A O 1
ATOM 549 N N . GLU A 1 73 ? 2.720 -11.995 8.737 1.00 93.38 73 GLU A N 1
ATOM 550 C CA . GLU A 1 73 ? 3.492 -11.988 9.988 1.00 93.38 73 GLU A CA 1
ATOM 551 C C . GLU A 1 73 ? 2.828 -11.157 11.094 1.00 93.38 73 GLU A C 1
ATOM 553 O O . GLU A 1 73 ? 2.759 -11.606 12.239 1.00 93.38 73 GLU A O 1
ATOM 558 N N . ASP A 1 74 ? 2.309 -9.967 10.771 1.00 94.81 74 ASP A N 1
ATOM 559 C CA . ASP A 1 74 ? 1.777 -9.040 11.775 1.00 94.81 74 ASP A CA 1
ATOM 560 C C . ASP A 1 74 ? 0.289 -9.286 12.083 1.00 94.81 74 ASP A C 1
ATOM 562 O O . ASP A 1 74 ? -0.156 -9.062 13.210 1.00 94.81 74 ASP A O 1
ATOM 566 N N . CYS A 1 75 ? -0.507 -9.707 11.090 1.00 93.25 75 CYS A N 1
ATOM 567 C CA . CYS A 1 75 ? -1.963 -9.844 11.222 1.00 93.25 75 CYS A CA 1
ATOM 568 C C . CYS A 1 75 ? -2.521 -11.065 10.456 1.00 93.25 75 CYS A C 1
ATOM 570 O O . CYS A 1 75 ? -3.332 -10.908 9.535 1.00 93.25 75 CYS A O 1
ATOM 572 N N . PRO A 1 76 ? -2.134 -12.296 10.849 1.00 91.50 76 PRO A N 1
ATOM 573 C CA . PRO A 1 76 ? -2.536 -13.511 10.144 1.00 91.50 76 PRO A CA 1
ATOM 574 C C . PRO A 1 76 ? -4.055 -13.732 10.146 1.00 91.50 76 PRO A C 1
ATOM 576 O O . PRO A 1 76 ? -4.587 -14.255 9.167 1.00 91.50 76 PRO A O 1
ATOM 579 N N . ASP A 1 77 ? -4.750 -13.321 11.215 1.00 93.00 77 ASP A N 1
ATOM 580 C CA . ASP A 1 77 ? -6.208 -13.411 11.339 1.00 93.00 77 ASP A CA 1
ATOM 581 C C . ASP A 1 77 ? -6.904 -12.216 10.656 1.00 93.00 77 ASP A C 1
ATOM 583 O O . ASP A 1 77 ? -6.841 -11.089 11.163 1.00 93.00 77 ASP A O 1
ATOM 587 N N . PRO A 1 78 ? -7.638 -12.431 9.548 1.00 88.25 78 PRO A N 1
ATOM 588 C CA . PRO A 1 78 ? -8.320 -11.348 8.854 1.00 88.25 78 PRO A CA 1
ATOM 589 C C . PRO A 1 78 ? -9.438 -10.683 9.672 1.00 88.25 78 PRO A C 1
ATOM 591 O O . PRO A 1 78 ? -9.776 -9.525 9.422 1.00 88.25 78 PRO A O 1
ATOM 594 N N . ALA A 1 79 ? -10.014 -11.375 10.662 1.00 90.12 79 ALA A N 1
ATOM 595 C CA . ALA A 1 79 ? -11.025 -10.789 11.542 1.00 90.12 79 ALA A CA 1
ATOM 596 C C . ALA A 1 79 ? -10.424 -9.759 12.519 1.00 90.12 79 ALA A C 1
ATOM 598 O O . ALA A 1 79 ? -11.138 -8.879 13.008 1.00 90.12 79 ALA A O 1
ATOM 599 N N . ALA A 1 80 ? -9.114 -9.834 12.767 1.00 93.00 80 ALA A N 1
ATOM 600 C CA . ALA A 1 80 ? -8.401 -8.997 13.724 1.00 93.00 80 ALA A CA 1
ATOM 601 C C . ALA A 1 80 ? -7.825 -7.703 13.123 1.00 93.00 80 ALA A C 1
ATOM 603 O O . ALA A 1 80 ? -7.310 -6.882 13.879 1.00 93.00 80 ALA A O 1
ATOM 604 N N . ILE A 1 81 ? -7.941 -7.463 11.807 1.00 95.50 81 ILE A N 1
ATOM 605 C CA . ILE A 1 81 ? -7.309 -6.315 11.117 1.00 95.50 81 ILE A CA 1
ATOM 606 C C . ILE A 1 81 ? -7.569 -4.989 11.843 1.00 95.50 81 ILE A C 1
ATOM 608 O O . ILE A 1 81 ? -6.646 -4.233 12.141 1.00 95.50 81 ILE A O 1
ATOM 612 N N . GLY A 1 82 ? -8.830 -4.695 12.166 1.00 95.31 82 GLY A N 1
ATOM 613 C CA . GLY A 1 82 ? -9.171 -3.422 12.795 1.00 95.31 82 GLY A CA 1
ATOM 614 C C . GLY A 1 82 ? -8.604 -3.268 14.207 1.00 95.31 82 GLY A C 1
ATOM 615 O O . GLY A 1 82 ? -8.142 -2.182 14.557 1.00 95.31 82 GLY A O 1
ATOM 616 N N . THR A 1 83 ? -8.641 -4.330 15.018 1.00 95.12 83 THR A N 1
ATOM 617 C CA . THR A 1 83 ? -8.110 -4.309 16.390 1.00 95.12 83 THR A CA 1
ATOM 618 C C . THR A 1 83 ? -6.592 -4.255 16.384 1.00 95.12 83 THR A C 1
ATOM 620 O O . THR A 1 83 ? -6.023 -3.463 17.123 1.00 95.12 83 THR A O 1
ATOM 623 N N . PHE A 1 84 ? -5.953 -4.982 15.470 1.00 96.81 84 PHE A N 1
ATOM 624 C CA . PHE A 1 84 ? -4.517 -4.920 15.237 1.00 96.81 84 PHE A CA 1
ATOM 625 C C . PHE A 1 84 ? -4.057 -3.491 14.908 1.00 96.81 84 PHE A C 1
ATOM 627 O O . PHE A 1 84 ? -3.161 -2.961 15.563 1.00 96.81 84 PHE A O 1
ATOM 634 N N . LEU A 1 85 ? -4.704 -2.819 13.946 1.00 96.88 85 LEU A N 1
ATOM 635 C CA . LEU A 1 85 ? -4.351 -1.438 13.593 1.00 96.88 85 LEU A CA 1
ATOM 636 C C . LEU A 1 85 ? -4.571 -0.470 14.761 1.00 96.88 85 LEU A C 1
ATOM 638 O O . LEU A 1 85 ? -3.781 0.452 14.963 1.00 96.88 85 LEU A O 1
ATOM 642 N N . LEU A 1 86 ? -5.637 -0.673 15.537 1.00 96.69 86 LEU A N 1
ATOM 643 C CA . LEU A 1 86 ? -5.927 0.134 16.716 1.00 96.69 86 LEU A CA 1
ATOM 644 C C . LEU A 1 86 ? -4.865 -0.041 17.809 1.00 96.69 86 LEU A C 1
ATOM 646 O O . LEU A 1 86 ? -4.460 0.944 18.417 1.00 96.69 86 LEU A O 1
ATOM 650 N N . GLU A 1 87 ? -4.427 -1.268 18.067 1.00 95.69 87 GLU A N 1
ATOM 651 C CA . GLU A 1 87 ? -3.418 -1.574 19.083 1.00 95.69 87 GLU A CA 1
ATOM 652 C C . GLU A 1 87 ? -2.025 -1.111 18.660 1.00 95.69 87 GLU A C 1
ATOM 654 O O . GLU A 1 87 ? -1.282 -0.569 19.477 1.00 95.69 87 GLU A O 1
ATOM 659 N N . ARG A 1 88 ? -1.686 -1.271 17.376 1.00 96.25 88 ARG A N 1
ATOM 660 C CA . ARG A 1 88 ? -0.376 -0.894 16.836 1.00 96.25 88 ARG A CA 1
ATOM 661 C C . ARG A 1 88 ? -0.207 0.617 16.698 1.00 96.25 88 ARG A C 1
ATOM 663 O O . ARG A 1 88 ? 0.880 1.131 16.952 1.00 96.25 88 ARG A O 1
ATOM 670 N N . PHE A 1 89 ? -1.251 1.329 16.273 1.00 96.12 89 PHE A N 1
ATOM 671 C CA . PHE A 1 89 ? -1.147 2.751 15.922 1.00 96.12 89 PHE A CA 1
ATOM 672 C C . PHE A 1 89 ? -1.927 3.686 16.848 1.00 96.12 89 PHE A C 1
ATOM 674 O O . PHE A 1 89 ? -1.684 4.894 16.845 1.00 96.12 89 PHE A O 1
ATOM 681 N N . GLY A 1 90 ? -2.867 3.164 17.634 1.00 94.69 90 GLY A N 1
ATOM 682 C CA . GLY A 1 90 ? -3.628 3.946 18.600 1.00 94.69 90 GLY A CA 1
ATOM 683 C C . GLY A 1 90 ? -2.845 4.190 19.885 1.00 94.69 90 GLY A C 1
ATOM 684 O O . GLY A 1 90 ? -2.014 3.390 20.308 1.00 94.69 90 GLY A O 1
ATOM 685 N N . SER A 1 91 ? -3.143 5.297 20.566 1.00 95.06 91 SER A N 1
ATOM 686 C CA . SER A 1 91 ? -2.647 5.485 21.929 1.00 95.06 91 SER A CA 1
ATOM 687 C C . SER A 1 91 ? -3.297 4.469 22.871 1.00 95.06 91 SER A C 1
ATOM 689 O O . SER A 1 91 ? -4.432 4.038 22.655 1.00 95.06 91 SER A O 1
ATOM 691 N N . ARG A 1 92 ? -2.626 4.144 23.982 1.00 93.06 92 ARG A N 1
ATOM 692 C CA . ARG A 1 92 ? -3.159 3.220 25.000 1.00 93.06 92 ARG A CA 1
ATOM 693 C C . ARG A 1 92 ? -4.561 3.613 25.484 1.00 93.06 92 ARG A C 1
ATOM 695 O O . ARG A 1 92 ? -5.392 2.747 25.743 1.00 93.06 92 ARG A O 1
ATOM 702 N N . GLN A 1 93 ? -4.829 4.915 25.585 1.00 94.25 93 GLN A N 1
ATOM 703 C CA . GLN A 1 93 ? -6.135 5.442 25.976 1.00 94.25 93 GLN A CA 1
ATOM 704 C C . GLN A 1 93 ? -7.201 5.200 24.900 1.00 94.25 93 GLN A C 1
ATOM 706 O O . GLN A 1 93 ? -8.307 4.768 25.227 1.00 94.25 93 GLN A O 1
ATOM 711 N N . VAL A 1 94 ? -6.876 5.456 23.629 1.00 94.19 94 VAL A N 1
ATOM 712 C CA . VAL A 1 94 ? -7.793 5.241 22.499 1.00 94.19 94 VAL A CA 1
ATOM 713 C C . VAL A 1 94 ? -8.066 3.745 22.328 1.00 94.19 94 VAL A C 1
ATOM 715 O O . VAL A 1 94 ? -9.222 3.336 22.312 1.00 94.19 94 VAL A O 1
ATOM 718 N N . ALA A 1 95 ? -7.032 2.902 22.328 1.00 93.25 95 ALA A N 1
ATOM 719 C CA . ALA A 1 95 ? -7.196 1.451 22.244 1.00 93.25 95 ALA A CA 1
ATOM 720 C C . ALA A 1 95 ? -8.051 0.893 23.398 1.00 93.25 95 ALA A C 1
ATOM 722 O O . ALA A 1 95 ? -9.017 0.167 23.167 1.00 93.25 95 ALA A O 1
ATOM 723 N N . GLY A 1 96 ? -7.784 1.315 24.641 1.00 91.62 96 GLY A N 1
ATOM 724 C CA . GLY A 1 96 ? -8.550 0.883 25.817 1.00 91.62 96 GLY A CA 1
ATOM 725 C C . GLY A 1 96 ? -10.007 1.364 25.851 1.00 91.62 96 GLY A C 1
ATOM 726 O O . GLY A 1 96 ? -10.831 0.805 26.583 1.00 91.62 96 GLY A O 1
ATOM 727 N N . SER A 1 97 ? -10.351 2.380 25.056 1.00 92.44 97 SER A N 1
ATOM 728 C CA . SER A 1 97 ? -11.704 2.946 24.977 1.00 92.44 97 SER A CA 1
ATOM 729 C C . SER A 1 97 ? -12.576 2.278 23.912 1.00 92.44 97 SER A C 1
ATOM 731 O O . SER A 1 97 ? -13.790 2.490 23.894 1.00 92.44 97 SER A O 1
ATOM 733 N N . TRP A 1 98 ? -11.999 1.446 23.043 1.00 93.69 98 TRP A N 1
ATOM 734 C CA . TRP A 1 98 ? -12.758 0.730 22.026 1.00 93.69 98 TRP A CA 1
ATOM 735 C C . TRP A 1 98 ? -13.717 -0.291 22.646 1.00 93.69 98 TRP A C 1
ATOM 737 O O . TRP A 1 98 ? -13.403 -0.991 23.614 1.00 93.69 98 TRP A O 1
ATOM 747 N N . ARG A 1 99 ? -14.933 -0.359 22.096 1.00 91.25 99 ARG A N 1
ATOM 748 C CA . ARG A 1 99 ? -15.980 -1.298 22.510 1.00 91.25 99 ARG A CA 1
ATOM 749 C C . ARG A 1 99 ? -16.662 -1.856 21.257 1.00 91.25 99 ARG A C 1
ATOM 751 O O . ARG A 1 99 ? -17.398 -1.108 20.609 1.00 91.25 99 ARG A O 1
ATOM 758 N N . PRO A 1 100 ? -16.509 -3.158 20.951 1.00 84.62 100 PRO A N 1
ATOM 759 C CA . PRO A 1 100 ? -17.128 -3.777 19.773 1.00 84.62 100 PRO A CA 1
ATOM 760 C C . PRO A 1 100 ? -18.658 -3.643 19.720 1.00 84.62 100 PRO A C 1
ATOM 762 O O . PRO A 1 100 ? -19.242 -3.561 18.648 1.00 84.62 100 PRO A O 1
ATOM 765 N N . ARG A 1 101 ? -19.321 -3.570 20.883 1.00 84.75 101 ARG A N 1
ATOM 766 C CA . ARG A 1 101 ? -20.785 -3.424 21.003 1.00 84.75 101 ARG A CA 1
ATOM 767 C C . ARG A 1 101 ? -21.266 -1.968 21.094 1.00 84.75 101 ARG A C 1
ATOM 769 O O . ARG A 1 101 ? -22.393 -1.726 21.504 1.00 84.75 101 ARG A O 1
ATOM 776 N N . SER A 1 102 ? -20.428 -0.995 20.737 1.00 81.69 102 SER A N 1
ATOM 777 C CA . SER A 1 102 ? -20.787 0.434 20.770 1.00 81.69 102 SER A CA 1
ATOM 778 C C . SER A 1 102 ? -21.727 0.876 19.640 1.00 81.69 102 SER A C 1
ATOM 780 O O . SER A 1 102 ? -22.169 2.021 19.636 1.00 81.69 102 SER A O 1
ATOM 782 N N . GLY A 1 103 ? -22.001 0.008 18.659 1.00 84.75 103 GLY A N 1
ATOM 783 C CA . GLY A 1 103 ? -22.785 0.342 17.464 1.00 84.75 103 GLY A CA 1
ATOM 784 C C . GLY A 1 103 ? -22.006 1.123 16.397 1.00 84.75 103 GLY A C 1
ATOM 785 O O . GLY A 1 103 ? -22.527 1.344 15.308 1.00 84.75 103 GLY A O 1
ATOM 786 N N . LYS A 1 104 ? -20.750 1.510 16.667 1.00 90.50 104 LYS A N 1
ATOM 787 C CA . LYS A 1 104 ? -19.834 2.083 15.671 1.00 90.50 104 LYS A CA 1
ATOM 788 C C . LYS A 1 104 ? -18.964 0.988 15.058 1.00 90.50 104 LYS A C 1
ATOM 790 O O . LYS A 1 104 ? -18.497 0.107 15.774 1.00 90.50 104 LYS A O 1
ATOM 795 N N . SER A 1 105 ? -18.697 1.069 13.754 1.00 93.06 105 SER A N 1
ATOM 796 C CA . SER A 1 105 ? -17.686 0.216 13.120 1.00 93.06 105 SER A CA 1
ATOM 797 C C . SER A 1 105 ? -16.281 0.603 13.584 1.00 93.06 105 SER A C 1
ATOM 799 O O . SER A 1 105 ? -16.021 1.755 13.949 1.00 93.06 105 SER A O 1
ATOM 801 N N . ILE A 1 106 ? -15.353 -0.353 13.545 1.00 94.62 106 ILE A N 1
ATOM 802 C CA . ILE A 1 106 ? -13.964 -0.103 13.938 1.00 94.62 106 ILE A CA 1
ATOM 803 C C . ILE A 1 106 ? -13.272 0.879 12.986 1.00 94.62 106 ILE A C 1
ATOM 805 O O . ILE A 1 106 ? -12.521 1.733 13.441 1.00 94.62 106 ILE A O 1
ATOM 809 N N . GLN A 1 107 ? -13.601 0.858 11.689 1.00 94.25 107 GLN A N 1
ATOM 810 C CA . GLN A 1 107 ? -13.105 1.836 10.717 1.00 94.25 107 GLN A CA 1
ATOM 811 C C . GLN A 1 107 ? -13.550 3.252 11.085 1.00 94.25 107 GLN A C 1
ATOM 813 O O . GLN A 1 107 ? -12.740 4.179 11.095 1.00 94.25 107 GLN A O 1
ATOM 818 N N . ARG A 1 108 ? -14.828 3.421 11.462 1.00 92.81 108 ARG A N 1
ATOM 819 C CA . ARG A 1 108 ? -15.338 4.721 11.905 1.00 92.81 108 ARG A CA 1
ATOM 820 C C . ARG A 1 108 ? -14.650 5.174 13.188 1.00 92.81 108 ARG A C 1
ATOM 822 O O . ARG A 1 108 ? -14.333 6.351 13.312 1.00 92.81 108 ARG A O 1
ATOM 829 N N . TYR A 1 109 ? -14.389 4.255 14.112 1.00 95.31 109 TYR A N 1
ATOM 830 C CA . TYR A 1 109 ? -13.666 4.556 15.343 1.00 95.31 109 TYR A CA 1
ATOM 831 C C . TYR A 1 109 ? -12.214 4.987 15.087 1.00 95.31 109 TYR A C 1
ATOM 833 O O . TYR A 1 109 ? -11.776 5.995 15.642 1.00 95.31 109 TYR A O 1
ATOM 841 N N . LEU A 1 110 ? -11.486 4.276 14.220 1.00 95.44 110 LEU A N 1
ATOM 842 C CA . LEU A 1 110 ? -10.123 4.628 13.805 1.00 95.44 110 LEU A CA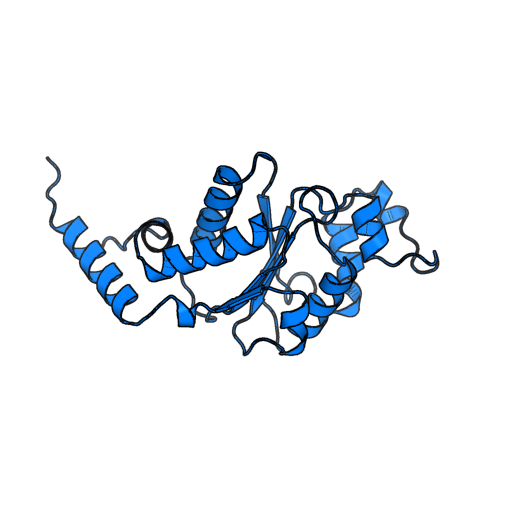 1
ATOM 843 C C . LEU A 1 110 ? -10.078 6.023 13.161 1.00 95.44 110 LEU A C 1
ATOM 845 O O . LEU A 1 110 ? -9.193 6.817 13.480 1.00 95.44 110 LEU A O 1
ATOM 849 N N . ALA A 1 111 ? -11.058 6.333 12.306 1.00 93.88 111 ALA A N 1
ATOM 850 C CA . ALA A 1 111 ? -11.190 7.626 11.640 1.00 93.88 111 ALA A CA 1
ATOM 851 C C . ALA A 1 111 ? -11.534 8.770 12.612 1.00 93.88 111 ALA A C 1
ATOM 853 O O . ALA A 1 111 ? -10.868 9.804 12.597 1.00 93.88 111 ALA A O 1
ATOM 854 N N . ASP A 1 112 ? -12.539 8.580 13.479 1.00 93.25 112 ASP A N 1
ATOM 855 C CA . ASP A 1 112 ? -12.973 9.573 14.476 1.00 93.25 112 ASP A CA 1
ATOM 856 C C . ASP A 1 112 ? -11.814 9.955 15.417 1.00 93.25 112 ASP A C 1
ATOM 858 O O . ASP A 1 112 ? -11.658 11.121 15.777 1.00 93.25 112 ASP A O 1
ATOM 862 N N . ASN A 1 113 ? -10.975 8.980 15.784 1.00 95.06 113 ASN A N 1
ATOM 863 C CA . ASN A 1 113 ? -9.823 9.184 16.665 1.00 95.06 113 ASN A CA 1
ATOM 864 C C . ASN A 1 113 ? -8.522 9.515 15.914 1.00 95.06 113 ASN A C 1
ATOM 866 O O . ASN A 1 113 ? -7.474 9.610 16.550 1.00 95.06 113 ASN A O 1
ATOM 870 N N . ARG A 1 114 ? -8.567 9.685 14.582 1.00 94.62 114 ARG A N 1
ATOM 871 C CA . ARG A 1 114 ? -7.402 10.000 13.733 1.00 94.62 114 ARG A CA 1
ATOM 872 C C . ARG A 1 114 ? -6.209 9.057 13.942 1.00 94.62 114 ARG A C 1
ATOM 874 O O . ARG A 1 114 ? -5.058 9.47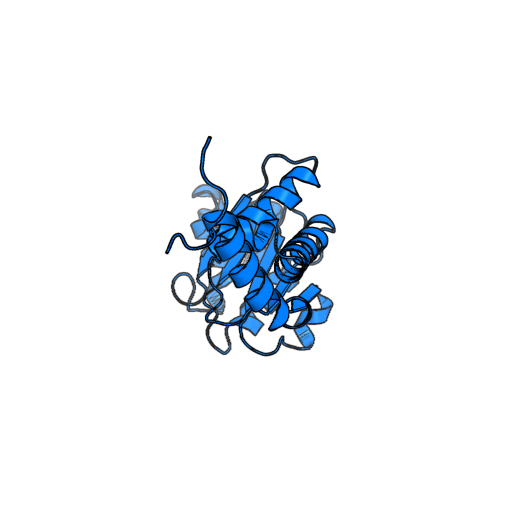1 13.835 1.00 94.62 114 ARG A O 1
ATOM 881 N N . VAL A 1 115 ? -6.475 7.780 14.223 1.00 96.12 115 VAL A N 1
ATOM 882 C CA . VAL A 1 115 ? -5.439 6.781 14.559 1.00 96.12 115 VAL A CA 1
ATOM 883 C C . VAL A 1 115 ? -4.416 6.628 13.429 1.00 96.12 115 VAL A C 1
ATOM 885 O O . VAL A 1 115 ? -3.220 6.462 13.662 1.00 96.12 115 VAL A O 1
ATOM 888 N N . LEU A 1 116 ? -4.894 6.729 12.190 1.00 95.19 116 LEU A N 1
ATOM 889 C CA . LEU A 1 116 ? -4.100 6.531 10.982 1.00 95.19 116 LEU A CA 1
ATOM 890 C C . LEU A 1 116 ? -3.758 7.844 10.261 1.00 95.19 116 LEU A C 1
ATOM 892 O O . LEU A 1 116 ? -3.233 7.817 9.150 1.00 95.19 116 LEU A O 1
ATOM 896 N N . ALA A 1 117 ? -4.021 8.996 10.883 1.00 93.19 117 ALA A N 1
ATOM 897 C CA . ALA A 1 117 ? -3.719 10.286 10.277 1.00 93.19 117 ALA A CA 1
ATOM 898 C C . ALA A 1 117 ? -2.217 10.428 9.967 1.00 93.19 117 ALA A C 1
ATOM 900 O O . ALA A 1 117 ? -1.351 10.034 10.759 1.00 93.19 117 ALA A O 1
ATOM 901 N N . GLY A 1 118 ? -1.925 10.965 8.782 1.00 91.81 118 GLY A N 1
ATOM 902 C CA . GLY A 1 118 ? -0.585 11.132 8.220 1.00 91.81 118 GLY A CA 1
ATOM 903 C C . GLY A 1 118 ? 0.075 9.839 7.728 1.00 91.81 118 GLY A C 1
ATOM 904 O O . GLY A 1 118 ? 1.215 9.889 7.270 1.0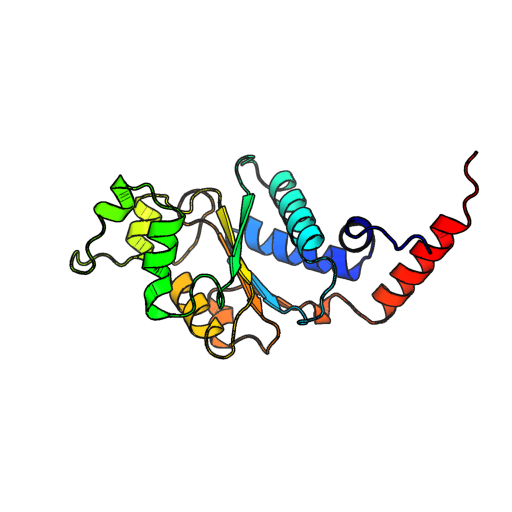0 91.81 118 GLY A O 1
ATOM 905 N N . LYS A 1 119 ? -0.596 8.682 7.813 1.00 94.25 119 LYS A N 1
ATOM 906 C CA . LYS A 1 119 ? -0.009 7.386 7.443 1.00 94.25 119 LYS A CA 1
ATOM 907 C C . LYS A 1 119 ? -0.491 6.932 6.076 1.00 94.25 119 LYS A C 1
ATOM 909 O O . LYS A 1 119 ? -1.682 6.983 5.767 1.00 94.25 119 LYS A O 1
ATOM 914 N N . ILE A 1 120 ? 0.447 6.418 5.295 1.00 95.38 120 ILE A N 1
ATOM 915 C CA . ILE A 1 120 ? 0.177 5.536 4.166 1.00 95.38 120 ILE A CA 1
ATOM 916 C C . ILE A 1 120 ? 0.520 4.129 4.646 1.00 95.38 120 ILE A C 1
ATOM 918 O O . ILE A 1 120 ? 1.695 3.785 4.773 1.00 95.38 120 ILE A O 1
ATOM 922 N N . LEU A 1 121 ? -0.496 3.329 4.958 1.00 96.56 121 LEU A N 1
ATOM 923 C CA . LEU A 1 121 ? -0.291 1.939 5.340 1.00 96.56 121 LEU A CA 1
ATOM 924 C C . LEU A 1 121 ? -0.026 1.107 4.090 1.00 96.56 121 LEU A C 1
ATOM 926 O O . LEU A 1 121 ? -0.884 0.991 3.215 1.00 96.56 121 LEU A O 1
ATOM 930 N N . TRP A 1 122 ? 1.170 0.536 4.018 1.00 97.31 122 TRP A N 1
ATOM 931 C CA . TRP A 1 122 ? 1.601 -0.328 2.933 1.00 97.31 122 TRP A CA 1
ATOM 932 C C . TRP A 1 122 ? 1.528 -1.786 3.379 1.00 97.31 122 TRP A C 1
ATOM 934 O O . TRP A 1 122 ? 2.391 -2.266 4.116 1.00 97.31 122 TRP A O 1
ATOM 944 N N . ILE A 1 123 ? 0.488 -2.483 2.937 1.00 95.81 123 ILE A N 1
ATOM 945 C CA . ILE A 1 123 ? 0.220 -3.875 3.290 1.00 95.81 123 ILE A CA 1
ATOM 946 C C . ILE A 1 123 ? 1.000 -4.774 2.331 1.00 95.81 123 ILE A C 1
ATOM 948 O O . ILE A 1 123 ? 0.760 -4.728 1.127 1.00 95.81 123 ILE A O 1
ATOM 952 N N . LYS A 1 124 ? 1.946 -5.552 2.860 1.00 94.25 124 LYS A N 1
ATOM 953 C CA . LYS A 1 124 ? 2.799 -6.509 2.132 1.00 94.25 124 LYS A CA 1
ATOM 954 C C . LYS A 1 124 ? 2.609 -7.925 2.682 1.00 94.25 124 LYS A C 1
ATOM 956 O O . LYS A 1 124 ? 1.910 -8.092 3.674 1.00 94.25 124 LYS A O 1
ATOM 961 N N . GLY A 1 125 ? 3.255 -8.920 2.071 1.00 91.06 125 GLY A N 1
ATOM 962 C CA . GLY A 1 125 ? 3.258 -10.292 2.602 1.00 91.06 125 GLY A CA 1
ATOM 963 C C . GLY A 1 125 ? 1.857 -10.901 2.642 1.00 91.06 125 GLY A C 1
ATOM 964 O O . GLY A 1 125 ? 1.472 -11.519 3.627 1.00 91.06 125 GLY A O 1
ATOM 965 N N . ILE A 1 126 ? 1.047 -10.637 1.614 1.00 89.12 126 ILE A N 1
ATOM 966 C CA . ILE A 1 126 ? -0.348 -11.074 1.579 1.00 89.12 126 ILE A CA 1
ATOM 967 C C . ILE A 1 126 ? -0.408 -12.534 1.143 1.00 89.12 126 ILE A C 1
ATOM 969 O O . ILE A 1 126 ? -0.133 -12.851 -0.012 1.00 89.12 126 ILE A O 1
ATOM 973 N N . ALA A 1 127 ? -0.820 -13.410 2.057 1.00 85.56 127 ALA A N 1
ATOM 974 C CA . ALA A 1 127 ? -1.083 -14.805 1.734 1.00 85.56 127 ALA A CA 1
ATOM 975 C C . ALA A 1 127 ? -2.372 -14.956 0.891 1.00 85.56 127 ALA A C 1
ATOM 977 O O . ALA A 1 127 ? -3.275 -14.106 0.972 1.00 85.56 127 ALA A O 1
ATOM 978 N N . PRO A 1 128 ? -2.520 -16.056 0.125 1.00 77.62 128 PRO A N 1
ATOM 979 C CA . PRO A 1 128 ? -3.750 -16.348 -0.606 1.00 77.62 128 PRO A CA 1
ATOM 980 C C . PRO A 1 128 ? -4.986 -16.265 0.304 1.00 77.62 128 PRO A C 1
ATOM 982 O O . PRO A 1 128 ? -5.029 -16.850 1.384 1.00 77.62 128 PRO A O 1
ATOM 985 N N . GLY A 1 129 ? -5.994 -15.498 -0.117 1.00 78.75 129 GLY A N 1
ATOM 986 C CA . GLY A 1 129 ? -7.228 -15.272 0.649 1.00 78.75 129 GLY A CA 1
ATOM 987 C C . GLY A 1 129 ? -7.195 -14.111 1.657 1.00 78.75 129 GLY A C 1
ATOM 988 O O . GLY A 1 129 ? -8.262 -13.674 2.089 1.00 78.75 129 GLY A O 1
ATOM 989 N N . GLN A 1 130 ? -6.031 -13.530 1.978 1.00 87.88 130 GLN A N 1
ATOM 990 C CA . GLN A 1 130 ? -5.956 -12.335 2.837 1.00 87.88 130 GLN A CA 1
ATOM 991 C C . GLN A 1 130 ? -6.249 -11.029 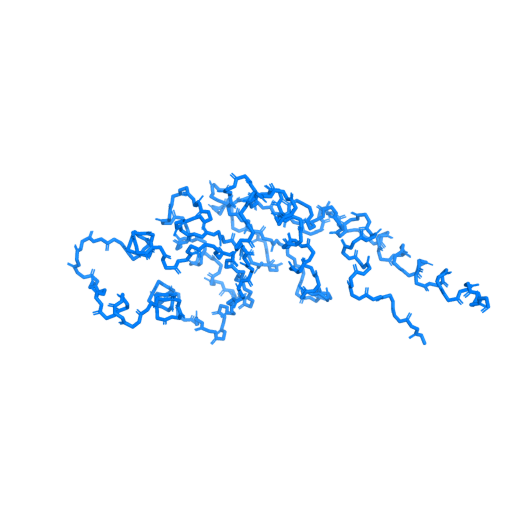2.075 1.00 87.88 130 GLN A C 1
ATOM 993 O O . GLN A 1 130 ? -6.805 -10.093 2.655 1.00 87.88 130 GLN A O 1
ATOM 998 N N . ALA A 1 131 ? -5.938 -10.959 0.773 1.00 86.81 131 ALA A N 1
ATOM 999 C CA . ALA A 1 131 ? -6.199 -9.777 -0.064 1.00 86.81 131 ALA A CA 1
ATOM 1000 C C . ALA A 1 131 ? -7.679 -9.328 -0.038 1.00 86.81 131 ALA A C 1
ATOM 1002 O O . ALA A 1 131 ? -7.935 -8.142 0.204 1.00 86.81 131 ALA A O 1
ATOM 1003 N N . PRO A 1 132 ? -8.676 -10.221 -0.222 1.00 88.00 132 PRO A N 1
ATOM 1004 C CA . PRO A 1 132 ? -10.087 -9.856 -0.100 1.00 88.00 132 PRO A CA 1
ATOM 1005 C C . PRO A 1 132 ? -10.448 -9.257 1.263 1.00 88.00 132 PRO A C 1
ATOM 1007 O O . PRO A 1 132 ? -11.210 -8.299 1.328 1.00 88.00 132 PRO A O 1
ATOM 1010 N N . ALA A 1 133 ? -9.876 -9.764 2.356 1.00 90.25 133 ALA A N 1
ATOM 1011 C CA . ALA A 1 133 ? -10.182 -9.261 3.690 1.00 90.25 133 ALA A CA 1
ATOM 1012 C C . ALA A 1 133 ? -9.579 -7.874 3.949 1.00 90.25 133 ALA A C 1
ATOM 1014 O O . ALA A 1 133 ? -10.280 -6.981 4.427 1.00 90.25 133 ALA A O 1
ATOM 1015 N N . TRP A 1 134 ? -8.314 -7.658 3.572 1.00 92.00 134 TRP A N 1
ATOM 1016 C CA . TRP A 1 134 ? -7.675 -6.343 3.662 1.00 92.00 134 TRP A CA 1
ATOM 1017 C C . TRP A 1 134 ? -8.378 -5.311 2.787 1.00 92.00 134 TRP A C 1
ATOM 1019 O O . TRP A 1 134 ? -8.679 -4.207 3.247 1.00 92.00 134 TRP A O 1
ATOM 1029 N N . THR A 1 135 ? -8.709 -5.672 1.546 1.00 90.44 135 THR A N 1
ATOM 1030 C CA . THR A 1 135 ? -9.446 -4.772 0.655 1.00 90.44 135 THR A CA 1
ATOM 1031 C C . THR A 1 135 ? -10.844 -4.478 1.199 1.00 90.44 135 THR A C 1
ATOM 1033 O O . THR A 1 135 ? -11.196 -3.305 1.297 1.00 90.44 135 THR A O 1
ATOM 1036 N N . ALA A 1 136 ? -11.611 -5.481 1.646 1.00 90.12 136 ALA A N 1
ATOM 1037 C CA . ALA A 1 136 ? -12.931 -5.290 2.254 1.00 90.12 136 ALA A CA 1
ATOM 1038 C C . ALA A 1 136 ? -12.882 -4.417 3.517 1.00 90.12 136 ALA A C 1
ATOM 1040 O O . ALA A 1 136 ? -13.719 -3.527 3.685 1.00 90.12 136 ALA A O 1
ATOM 1041 N N . PHE A 1 137 ? -11.878 -4.610 4.377 1.00 92.56 137 PHE A N 1
ATOM 1042 C CA . PHE A 1 137 ? -11.668 -3.767 5.550 1.00 92.56 137 PHE A CA 1
ATOM 1043 C C . PHE A 1 137 ? -11.475 -2.298 5.157 1.00 92.56 137 PHE A C 1
ATOM 1045 O O . PHE A 1 137 ? -12.149 -1.422 5.707 1.00 92.56 137 PHE A O 1
ATOM 1052 N N . CYS A 1 138 ? -10.613 -2.043 4.167 1.00 92.00 138 CYS A N 1
ATOM 1053 C CA . CYS A 1 138 ? -10.316 -0.706 3.660 1.00 92.00 138 CYS A CA 1
ATOM 1054 C C . CYS A 1 138 ? -11.542 -0.022 3.029 1.00 92.00 138 CYS A C 1
ATOM 1056 O O . CYS A 1 138 ? -11.736 1.182 3.207 1.00 92.00 138 CYS A O 1
ATOM 1058 N N . ARG A 1 139 ? -12.431 -0.776 2.360 1.00 89.44 139 ARG A N 1
ATOM 1059 C CA . ARG A 1 139 ? -13.707 -0.239 1.833 1.00 89.44 139 ARG A CA 1
ATOM 1060 C C . ARG A 1 139 ? -14.570 0.388 2.931 1.00 89.44 139 ARG A C 1
ATOM 1062 O O . ARG A 1 139 ? -15.288 1.351 2.670 1.00 89.44 139 ARG A O 1
ATOM 1069 N N . GLY A 1 140 ? -14.463 -0.102 4.168 1.00 89.81 140 GLY A N 1
ATOM 1070 C CA . GLY A 1 140 ? -15.193 0.424 5.323 1.00 89.81 140 GLY A CA 1
ATOM 1071 C C . GLY A 1 140 ? -14.871 1.880 5.693 1.00 89.81 140 GLY A C 1
ATOM 1072 O O . GLY A 1 140 ? -15.635 2.483 6.445 1.00 89.81 140 GLY A O 1
ATOM 1073 N N . PHE A 1 141 ? -13.787 2.467 5.170 1.00 88.94 141 PHE A N 1
ATOM 1074 C CA . PHE A 1 141 ? -13.462 3.888 5.362 1.00 88.94 141 PHE A CA 1
ATOM 1075 C C . PHE A 1 141 ? -14.176 4.824 4.372 1.00 88.94 141 PHE A C 1
ATOM 1077 O O . PHE A 1 141 ? -14.173 6.039 4.571 1.00 88.94 141 PHE A O 1
ATOM 1084 N N . GLY A 1 142 ? -14.817 4.292 3.326 1.00 82.75 142 GLY A N 1
ATOM 1085 C CA . GLY A 1 142 ? -15.484 5.099 2.307 1.00 82.75 142 GLY A CA 1
ATOM 1086 C C . GLY A 1 142 ? -14.482 5.889 1.463 1.00 82.75 142 GLY A C 1
ATOM 1087 O O . GLY A 1 142 ? -13.789 5.304 0.636 1.00 82.75 142 GLY A O 1
ATOM 1088 N N . ARG A 1 143 ? -14.418 7.216 1.653 1.00 82.12 143 ARG A N 1
ATOM 1089 C CA . ARG A 1 143 ? -13.470 8.100 0.954 1.00 82.12 143 ARG A CA 1
ATOM 1090 C C . ARG A 1 143 ? -12.304 8.440 1.888 1.00 82.12 143 ARG A C 1
ATOM 1092 O O . ARG A 1 143 ? -12.477 9.297 2.758 1.00 82.12 143 ARG A O 1
ATOM 1099 N N . PRO A 1 144 ? -11.150 7.774 1.745 1.00 81.50 144 PRO A N 1
ATOM 1100 C CA . PRO A 1 144 ? -10.043 7.991 2.649 1.00 81.50 144 PRO A CA 1
ATOM 1101 C C . PRO A 1 144 ? -9.398 9.359 2.422 1.00 81.50 144 PRO A C 1
ATOM 1103 O O . PRO A 1 144 ? -9.391 9.899 1.317 1.00 81.50 144 PRO A O 1
ATOM 1106 N N . ALA A 1 145 ? -8.863 9.923 3.497 1.00 83.12 145 ALA A N 1
ATOM 1107 C CA . ALA A 1 145 ? -8.122 11.169 3.489 1.00 83.12 145 ALA A CA 1
ATOM 1108 C C . ALA A 1 145 ? -6.869 11.027 4.369 1.00 83.12 145 ALA A C 1
ATOM 1110 O O . ALA A 1 145 ? -6.974 10.516 5.492 1.00 83.12 145 ALA A O 1
ATOM 1111 N N . PRO A 1 146 ? -5.703 11.530 3.919 1.00 84.38 146 PRO A N 1
ATOM 1112 C CA . PRO A 1 146 ? -4.458 11.459 4.684 1.00 84.38 146 PRO A CA 1
ATOM 1113 C C . PRO A 1 146 ? -4.593 11.997 6.112 1.00 84.38 146 PRO A C 1
ATOM 1115 O O . PRO A 1 146 ? -4.033 11.433 7.042 1.00 84.38 146 PRO A O 1
ATOM 1118 N N . GLU A 1 147 ? -5.374 13.060 6.305 1.00 83.81 147 GLU A N 1
ATOM 1119 C CA . GLU A 1 147 ? -5.475 13.787 7.579 1.00 83.81 147 GLU A CA 1
ATOM 1120 C C . GLU A 1 147 ? -6.357 13.100 8.635 1.00 83.81 147 GLU A C 1
ATOM 1122 O O . GLU A 1 147 ? -6.345 13.486 9.805 1.00 83.81 147 GLU A O 1
ATOM 1127 N N . THR A 1 148 ? -7.152 12.100 8.246 1.00 86.12 148 THR A N 1
ATOM 1128 C CA . THR A 1 148 ? -8.130 11.464 9.144 1.00 86.12 148 THR A CA 1
ATOM 1129 C C . THR A 1 148 ? -8.001 9.949 9.150 1.00 86.12 148 THR A C 1
ATOM 1131 O O . THR A 1 148 ? -7.663 9.361 10.175 1.00 86.12 148 THR A O 1
ATOM 1134 N N . THR A 1 149 ? -8.257 9.309 8.014 1.00 88.44 149 THR A N 1
ATOM 1135 C CA . THR A 1 149 ? -8.294 7.848 7.883 1.00 88.44 149 THR A CA 1
ATOM 1136 C C . THR A 1 149 ? -6.947 7.250 7.504 1.00 88.44 149 THR A C 1
ATOM 1138 O O . THR A 1 149 ? -6.804 6.033 7.555 1.00 88.44 149 THR A O 1
ATOM 1141 N N . GLY A 1 150 ? -5.998 8.083 7.071 1.00 92.00 150 GLY A N 1
ATOM 1142 C CA . GLY A 1 150 ? -4.821 7.620 6.347 1.00 92.00 150 GLY A CA 1
ATOM 1143 C C . GLY A 1 150 ? -5.180 7.106 4.950 1.00 92.00 150 GLY A C 1
ATOM 1144 O O . GLY A 1 150 ? -6.346 7.115 4.538 1.00 92.00 150 GLY A O 1
ATOM 1145 N N . LEU A 1 151 ? -4.156 6.674 4.220 1.00 93.31 151 LEU A N 1
ATOM 1146 C CA . LEU A 1 151 ? -4.277 6.020 2.917 1.00 93.31 151 LEU A CA 1
ATOM 1147 C C . LEU A 1 151 ? -3.752 4.586 2.994 1.00 93.31 151 LEU A C 1
ATOM 1149 O O . LEU A 1 151 ? -2.958 4.251 3.872 1.00 93.31 151 LEU A O 1
ATOM 1153 N N . PHE A 1 152 ? -4.175 3.757 2.044 1.00 95.25 152 PHE A N 1
ATOM 1154 C CA . PHE A 1 152 ? -3.819 2.343 1.991 1.00 95.25 152 PHE A CA 1
ATOM 1155 C C . PHE A 1 152 ? -3.228 1.988 0.630 1.00 95.25 152 PHE A C 1
ATOM 1157 O O . PHE A 1 152 ? -3.758 2.384 -0.415 1.00 95.25 152 PHE A O 1
ATOM 1164 N N . VAL A 1 153 ? -2.155 1.205 0.665 1.00 95.56 153 VAL A N 1
ATOM 1165 C CA . VAL A 1 153 ? -1.600 0.493 -0.484 1.00 95.56 153 VAL A CA 1
ATOM 1166 C C . VAL A 1 153 ? -1.618 -0.990 -0.157 1.00 95.56 153 VAL A C 1
ATOM 1168 O O . VAL A 1 153 ? -1.040 -1.401 0.845 1.00 95.56 153 VAL A O 1
ATOM 1171 N N . VAL A 1 154 ? -2.284 -1.787 -0.985 1.00 93.94 154 VAL A N 1
ATOM 1172 C CA . VAL A 1 154 ? -2.316 -3.248 -0.854 1.00 93.94 154 VAL A CA 1
ATOM 1173 C C . VAL A 1 154 ? -1.412 -3.832 -1.936 1.00 93.94 154 VAL A C 1
ATOM 1175 O O . VAL A 1 154 ? -1.684 -3.657 -3.123 1.00 93.94 154 VAL A O 1
ATOM 1178 N N . GLU A 1 155 ? -0.312 -4.458 -1.525 1.00 93.00 155 GLU A N 1
ATOM 1179 C CA . GLU A 1 155 ? 0.674 -5.091 -2.402 1.00 93.00 155 GLU A CA 1
ATOM 1180 C C . GLU A 1 155 ? 0.284 -6.554 -2.651 1.00 93.00 155 GLU A C 1
ATOM 1182 O O . GLU A 1 155 ? 0.254 -7.349 -1.713 1.00 93.00 155 GLU A O 1
ATOM 1187 N N . CYS A 1 156 ? -0.006 -6.909 -3.904 1.00 87.56 156 CYS A N 1
ATOM 1188 C CA . CYS A 1 156 ? -0.414 -8.262 -4.293 1.00 87.56 156 CYS A CA 1
ATOM 1189 C C . CYS A 1 156 ? 0.447 -8.776 -5.451 1.00 87.56 156 CYS A C 1
ATOM 1191 O O . CYS A 1 156 ? 0.718 -8.024 -6.385 1.00 87.56 156 CYS A O 1
ATOM 1193 N N . ALA A 1 157 ? 0.813 -10.057 -5.425 1.00 78.44 157 ALA A N 1
ATOM 1194 C CA . ALA A 1 157 ? 1.480 -10.719 -6.550 1.00 78.44 157 ALA A CA 1
ATOM 1195 C C . ALA A 1 157 ? 0.512 -11.397 -7.530 1.00 78.44 157 ALA A C 1
ATOM 1197 O O . ALA A 1 157 ? 0.822 -11.546 -8.710 1.00 78.44 157 ALA A O 1
ATOM 1198 N N . GLU A 1 158 ? -0.678 -11.773 -7.060 1.00 66.44 158 GLU A N 1
ATOM 1199 C CA . GLU A 1 158 ? -1.703 -12.433 -7.870 1.00 66.44 158 GLU A CA 1
ATOM 1200 C C . GLU A 1 158 ? -2.658 -11.448 -8.565 1.00 66.44 158 GLU A C 1
ATOM 1202 O O . GLU A 1 158 ? -2.655 -10.237 -8.320 1.00 66.44 158 GLU A O 1
ATOM 1207 N N . SER A 1 159 ? -3.523 -11.996 -9.428 1.00 63.53 159 SER A N 1
ATOM 1208 C CA . SER A 1 159 ? -4.570 -11.248 -10.119 1.00 63.53 159 SER A CA 1
ATOM 1209 C C . SER A 1 159 ? -5.450 -10.484 -9.134 1.00 63.53 159 SER A C 1
ATOM 1211 O O . SER A 1 159 ? -6.021 -11.048 -8.199 1.00 63.53 159 SER A O 1
ATOM 1213 N N . VAL A 1 160 ? -5.581 -9.190 -9.392 1.00 63.59 160 VAL A N 1
ATOM 1214 C CA . VAL A 1 160 ? -6.386 -8.263 -8.604 1.00 63.59 160 VAL A CA 1
ATOM 1215 C C . VAL A 1 160 ? -7.836 -8.742 -8.525 1.00 63.59 160 VAL A C 1
ATOM 1217 O O . VAL A 1 160 ? -8.438 -8.943 -9.581 1.00 63.59 160 VAL A O 1
ATOM 1220 N N . PRO A 1 161 ? -8.428 -8.867 -7.320 1.00 67.12 161 PRO A N 1
ATOM 1221 C CA . PRO A 1 161 ? -9.850 -9.157 -7.194 1.00 67.12 161 PRO A CA 1
ATOM 1222 C C . PRO A 1 161 ? -10.678 -8.123 -7.971 1.00 67.12 161 PRO A C 1
ATOM 1224 O O . PRO A 1 161 ? -10.496 -6.915 -7.786 1.00 67.12 161 PRO A O 1
ATOM 1227 N N . ASP A 1 162 ? -11.581 -8.574 -8.846 1.00 67.75 162 ASP A N 1
ATOM 1228 C CA . ASP A 1 162 ? -12.384 -7.678 -9.695 1.00 67.75 162 ASP A CA 1
ATOM 1229 C C . ASP A 1 162 ? -13.226 -6.694 -8.869 1.00 67.75 162 ASP A C 1
ATOM 1231 O O . ASP A 1 162 ? -13.408 -5.534 -9.245 1.00 67.75 162 ASP A O 1
ATOM 1235 N N . ASP A 1 163 ? -13.673 -7.126 -7.692 1.00 70.12 163 ASP A N 1
ATOM 1236 C CA . ASP A 1 163 ? -14.455 -6.331 -6.752 1.00 70.12 163 ASP A CA 1
ATOM 1237 C C . ASP A 1 163 ? -13.624 -5.253 -6.025 1.00 70.12 163 ASP A C 1
ATOM 1239 O O . ASP A 1 163 ? -14.182 -4.295 -5.491 1.00 70.12 163 ASP A O 1
ATOM 1243 N N . ALA A 1 164 ? -12.289 -5.351 -6.017 1.00 69.88 164 ALA A N 1
ATOM 1244 C CA . ALA A 1 164 ? -11.421 -4.341 -5.412 1.00 69.88 164 ALA A CA 1
ATOM 1245 C C . ALA A 1 164 ? -11.357 -3.052 -6.243 1.00 69.88 164 ALA A C 1
ATOM 1247 O O . ALA A 1 164 ? -11.142 -1.976 -5.679 1.00 69.88 164 ALA A O 1
ATOM 1248 N N . ARG A 1 165 ? -11.620 -3.127 -7.554 1.00 71.75 165 ARG A N 1
ATOM 1249 C CA . ARG A 1 165 ? -11.505 -1.995 -8.493 1.00 71.75 165 ARG A CA 1
ATOM 1250 C C . ARG A 1 165 ? -12.473 -0.843 -8.209 1.00 71.75 165 ARG A C 1
ATOM 1252 O O . ARG A 1 165 ? -12.222 0.278 -8.639 1.00 71.75 165 ARG A O 1
ATOM 1259 N N . SER A 1 166 ? -13.566 -1.086 -7.481 1.00 75.25 166 SER A N 1
ATOM 1260 C CA . SER A 1 166 ? -14.527 -0.031 -7.126 1.00 75.25 166 SER A CA 1
ATOM 1261 C C . SER A 1 166 ? -13.990 0.943 -6.074 1.00 75.25 166 SER A C 1
ATOM 1263 O O . SER A 1 166 ? -14.461 2.074 -5.985 1.00 75.25 166 SER A O 1
ATOM 1265 N N . CYS A 1 167 ? -13.030 0.508 -5.252 1.00 80.38 167 CYS A N 1
ATOM 1266 C CA . CYS A 1 167 ? -12.487 1.300 -4.143 1.00 80.38 167 CYS A CA 1
ATOM 1267 C C . CYS A 1 167 ? -10.971 1.501 -4.230 1.00 80.38 167 CYS A C 1
ATOM 1269 O O . CYS A 1 167 ? -10.443 2.414 -3.596 1.00 80.38 167 CYS A O 1
ATOM 1271 N N . PHE A 1 168 ? -10.286 0.676 -5.021 1.00 89.25 168 PHE A N 1
ATOM 1272 C CA . PHE A 1 168 ? -8.855 0.752 -5.265 1.00 89.25 168 PHE A CA 1
ATOM 1273 C C . PHE A 1 168 ? -8.574 1.079 -6.725 1.00 89.25 168 PHE A C 1
ATOM 1275 O O . PHE A 1 168 ? -9.147 0.477 -7.634 1.00 89.25 168 PHE A O 1
ATOM 1282 N N . ALA A 1 169 ? -7.631 1.988 -6.953 1.00 91.69 169 ALA A N 1
ATOM 1283 C CA . ALA A 1 169 ? -7.008 2.110 -8.257 1.00 91.69 169 ALA A CA 1
ATOM 1284 C C . ALA A 1 169 ? -5.944 1.018 -8.393 1.00 91.69 169 ALA A C 1
ATOM 1286 O O . ALA A 1 169 ? -5.020 0.933 -7.581 1.00 91.69 169 ALA A O 1
ATOM 1287 N N . VAL A 1 170 ? -6.090 0.182 -9.413 1.00 91.44 170 VAL A N 1
ATOM 1288 C CA . VAL A 1 170 ? -5.119 -0.869 -9.712 1.00 91.44 170 VAL A CA 1
ATOM 1289 C C . VAL A 1 170 ? -3.937 -0.264 -10.451 1.00 91.44 170 VAL A C 1
ATOM 1291 O O . VAL A 1 170 ? -4.117 0.377 -11.486 1.00 91.44 170 VAL A O 1
ATOM 1294 N N . VAL A 1 171 ? -2.735 -0.493 -9.930 1.00 93.25 171 VAL A N 1
ATOM 1295 C CA . VAL A 1 171 ? -1.477 -0.147 -10.588 1.00 93.25 171 VAL A CA 1
ATOM 1296 C C . VAL A 1 171 ? -0.694 -1.437 -10.779 1.00 93.25 171 VAL A C 1
ATOM 1298 O O . VAL A 1 171 ? -0.138 -1.982 -9.829 1.00 93.25 171 VAL A O 1
ATOM 1301 N N . ASP A 1 172 ? -0.705 -1.942 -12.008 1.00 91.56 172 ASP A N 1
ATOM 1302 C CA . ASP A 1 172 ? -0.045 -3.189 -12.384 1.00 91.56 172 ASP A CA 1
ATOM 1303 C C . ASP A 1 172 ? 1.365 -2.929 -12.905 1.00 91.56 172 ASP A C 1
ATOM 1305 O O . ASP A 1 172 ? 1.538 -2.282 -13.933 1.00 91.56 172 ASP A O 1
ATOM 1309 N N . PHE A 1 173 ? 2.369 -3.453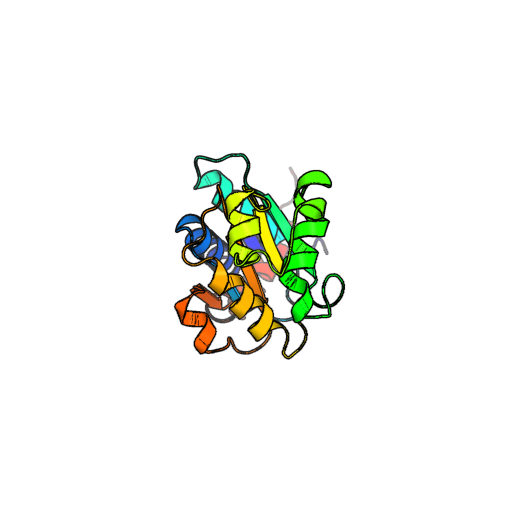 -12.206 1.00 91.88 173 PHE A N 1
ATOM 1310 C CA . PHE A 1 173 ? 3.778 -3.324 -12.556 1.00 91.88 173 PHE A CA 1
ATOM 1311 C C . PHE A 1 173 ? 4.093 -3.826 -13.967 1.00 91.88 173 PHE A C 1
ATOM 1313 O O . PHE A 1 173 ? 4.853 -3.170 -14.681 1.00 91.88 173 PHE A O 1
ATOM 1320 N N . ALA A 1 174 ? 3.474 -4.928 -14.401 1.00 90.44 174 ALA A N 1
ATOM 1321 C CA . ALA A 1 174 ? 3.716 -5.509 -15.723 1.00 90.44 174 ALA A CA 1
ATOM 1322 C C . ALA A 1 174 ? 3.234 -4.600 -16.868 1.00 90.44 174 ALA A C 1
ATOM 1324 O O . ALA A 1 174 ? 3.730 -4.694 -17.988 1.00 90.44 174 ALA A O 1
ATOM 1325 N N . SER A 1 175 ? 2.314 -3.674 -16.580 1.00 90.88 175 SER A N 1
ATOM 1326 C CA . SER A 1 175 ? 1.862 -2.654 -17.531 1.00 90.88 175 SER A CA 1
ATOM 1327 C C . SER A 1 175 ? 2.866 -1.504 -17.719 1.00 90.88 175 SER A C 1
ATOM 1329 O O . SER A 1 175 ? 2.739 -0.744 -18.678 1.00 90.88 175 SER A O 1
ATOM 1331 N N . TYR A 1 176 ? 3.853 -1.356 -16.826 1.00 90.81 176 TYR A N 1
ATOM 1332 C CA . TYR A 1 176 ? 4.861 -0.286 -16.889 1.00 90.81 176 TYR A CA 1
ATOM 1333 C C . TYR A 1 176 ? 6.267 -0.797 -17.177 1.00 90.81 176 TYR A C 1
ATOM 1335 O O . TYR A 1 176 ? 7.048 -0.081 -17.797 1.00 90.81 176 TYR A O 1
ATOM 1343 N N . VAL A 1 177 ? 6.610 -1.991 -16.694 1.00 89.31 177 VAL A N 1
ATOM 1344 C CA . VAL A 1 177 ? 7.968 -2.526 -16.772 1.00 89.31 177 VAL A CA 1
ATOM 1345 C C . VAL A 1 177 ? 8.011 -3.700 -17.727 1.00 89.31 177 VAL A C 1
ATOM 1347 O O . VAL A 1 177 ? 7.333 -4.709 -17.551 1.00 89.31 177 VAL A O 1
ATOM 1350 N N . SER A 1 178 ? 8.863 -3.561 -18.731 1.00 88.81 178 SER A N 1
ATOM 1351 C CA . SER A 1 178 ? 9.102 -4.553 -19.767 1.00 88.81 178 SER A CA 1
ATOM 1352 C C . SER A 1 178 ? 10.509 -5.145 -19.655 1.00 88.81 178 SER A C 1
ATOM 1354 O O . SER A 1 178 ? 11.376 -4.637 -18.940 1.00 88.81 178 SER A O 1
ATOM 1356 N N . GLY A 1 179 ? 10.790 -6.192 -20.438 1.00 85.00 179 GLY A N 1
ATOM 1357 C CA . GLY A 1 179 ? 12.154 -6.717 -20.567 1.00 85.00 179 GLY A CA 1
ATOM 1358 C C . GLY A 1 179 ? 13.166 -5.675 -21.075 1.00 85.00 179 GLY A C 1
ATOM 1359 O O . GLY A 1 179 ? 14.352 -5.775 -20.765 1.00 85.00 179 GLY A O 1
ATOM 1360 N N . PHE A 1 180 ? 12.711 -4.645 -21.799 1.00 84.69 180 PHE A N 1
ATOM 1361 C CA . PHE A 1 180 ? 13.567 -3.551 -22.264 1.00 84.69 180 PHE A CA 1
ATOM 1362 C C . PHE A 1 180 ? 14.088 -2.691 -21.105 1.00 84.69 180 PHE A C 1
ATOM 1364 O O . PHE A 1 180 ? 15.257 -2.312 -21.102 1.00 84.69 180 PHE A O 1
ATOM 1371 N N . ASP A 1 181 ? 13.274 -2.439 -20.080 1.00 85.69 181 ASP A N 1
ATOM 1372 C CA . ASP A 1 181 ? 13.686 -1.664 -18.904 1.00 85.69 181 ASP A CA 1
ATOM 1373 C C . ASP A 1 181 ? 14.835 -2.349 -18.148 1.00 85.69 181 ASP A C 1
ATOM 1375 O O . ASP A 1 181 ? 15.768 -1.691 -17.683 1.00 85.69 181 ASP A O 1
ATOM 1379 N N . VAL A 1 182 ? 14.821 -3.685 -18.098 1.00 82.75 182 VAL A N 1
ATOM 1380 C CA . VAL A 1 182 ? 15.906 -4.491 -17.515 1.00 82.75 182 VAL A CA 1
ATOM 1381 C C . VAL A 1 182 ? 17.191 -4.366 -18.341 1.00 82.75 182 VAL A C 1
ATOM 1383 O O . VAL A 1 182 ? 18.274 -4.187 -17.779 1.00 82.75 182 VAL A O 1
ATOM 1386 N N . GLN A 1 183 ? 17.089 -4.402 -19.675 1.00 83.12 183 GLN A N 1
ATOM 1387 C CA . GLN A 1 183 ? 18.236 -4.178 -20.565 1.00 83.12 183 GLN A CA 1
ATOM 1388 C C . GLN A 1 183 ? 18.798 -2.760 -20.411 1.00 83.12 183 GLN A C 1
ATOM 1390 O O . GLN A 1 183 ? 20.014 -2.579 -20.357 1.00 83.12 183 GLN A O 1
ATOM 1395 N N . MET A 1 184 ? 17.925 -1.760 -20.280 1.00 81.88 184 MET A N 1
ATOM 1396 C CA . MET A 1 184 ? 18.314 -0.372 -20.060 1.00 81.88 184 MET A CA 1
ATOM 1397 C C . MET A 1 184 ? 19.041 -0.196 -18.723 1.00 81.88 184 MET A C 1
ATOM 1399 O O . MET A 1 184 ? 20.079 0.464 -18.680 1.00 81.88 184 MET A O 1
ATOM 1403 N N . LEU A 1 185 ? 18.565 -0.829 -17.646 1.00 81.44 185 LEU A N 1
ATOM 1404 C CA . LEU A 1 185 ? 19.265 -0.843 -16.359 1.00 81.44 185 LEU A CA 1
ATOM 1405 C C . LEU A 1 185 ? 20.680 -1.426 -16.494 1.00 81.44 185 LEU A C 1
ATOM 1407 O O . LEU A 1 185 ? 21.634 -0.839 -15.979 1.00 81.44 185 LEU A O 1
ATOM 1411 N N . ALA A 1 186 ? 20.824 -2.551 -17.201 1.00 80.19 186 ALA A N 1
ATOM 1412 C CA . ALA A 1 186 ? 22.123 -3.178 -17.436 1.00 80.19 186 ALA A CA 1
ATOM 1413 C C . ALA A 1 186 ? 23.059 -2.262 -18.246 1.00 80.19 186 ALA A C 1
ATOM 1415 O O . ALA A 1 186 ? 24.202 -2.041 -17.844 1.00 80.19 186 ALA A O 1
ATOM 1416 N N . ALA A 1 187 ? 22.561 -1.666 -19.334 1.00 80.25 187 ALA A N 1
ATOM 1417 C CA . ALA A 1 187 ? 23.321 -0.741 -20.173 1.00 80.25 187 ALA A CA 1
ATOM 1418 C C . ALA A 1 187 ? 23.773 0.513 -19.401 1.00 80.25 187 ALA A C 1
ATOM 1420 O O . ALA A 1 187 ? 24.934 0.912 -19.484 1.00 80.25 187 ALA A O 1
ATOM 1421 N N . LEU A 1 188 ? 22.888 1.108 -18.596 1.00 78.06 188 LEU A N 1
ATOM 1422 C CA . LEU A 1 188 ? 23.206 2.269 -17.760 1.00 78.06 188 LEU A CA 1
ATOM 1423 C C . LEU A 1 188 ? 24.193 1.922 -16.637 1.00 78.06 188 LEU A C 1
ATOM 1425 O O . LEU A 1 188 ? 25.054 2.737 -16.300 1.00 78.06 188 LEU A O 1
ATOM 1429 N N . GLY A 1 189 ? 24.100 0.715 -16.072 1.00 75.19 189 GLY A N 1
ATOM 1430 C CA . GLY A 1 189 ? 25.069 0.200 -15.107 1.00 75.19 189 GLY A CA 1
ATOM 1431 C C . GLY A 1 189 ? 26.475 0.069 -15.701 1.00 75.19 189 GLY A C 1
ATOM 1432 O O . GLY A 1 189 ? 27.446 0.467 -15.057 1.00 75.19 189 GLY A O 1
ATOM 1433 N N . LEU A 1 190 ? 26.580 -0.422 -16.941 1.00 73.88 190 LEU A N 1
ATOM 1434 C CA . LEU A 1 190 ? 27.845 -0.541 -17.678 1.00 73.88 190 LEU A CA 1
ATOM 1435 C C . LEU A 1 190 ? 28.423 0.833 -18.052 1.00 73.88 190 LEU A C 1
ATOM 1437 O O . LEU A 1 190 ? 29.575 1.117 -17.737 1.00 73.88 190 LEU A O 1
ATOM 1441 N N . ALA A 1 191 ? 27.609 1.737 -18.604 1.00 72.00 191 ALA A N 1
ATOM 1442 C CA . ALA A 1 191 ? 28.051 3.080 -18.994 1.00 72.00 191 ALA A CA 1
ATOM 1443 C C . ALA A 1 191 ? 28.578 3.922 -17.812 1.00 72.00 191 ALA A C 1
ATOM 1445 O O . ALA A 1 191 ? 29.410 4.811 -17.989 1.00 72.00 191 ALA A O 1
ATOM 1446 N N . ARG A 1 192 ? 28.110 3.658 -16.582 1.00 65.19 192 ARG A N 1
ATOM 1447 C CA . ARG A 1 192 ? 28.639 4.310 -15.370 1.00 65.19 192 ARG A CA 1
ATOM 1448 C C . ARG A 1 192 ? 30.002 3.771 -14.935 1.00 65.19 192 ARG A C 1
ATOM 1450 O O . ARG A 1 192 ? 30.713 4.498 -14.252 1.00 65.19 192 ARG A O 1
ATOM 1457 N N . GLN A 1 193 ? 30.365 2.545 -15.310 1.00 62.72 193 GLN A N 1
ATOM 1458 C CA . GLN A 1 193 ? 31.695 1.979 -15.047 1.00 62.72 193 GLN A CA 1
ATOM 1459 C C . GLN A 1 193 ? 32.744 2.499 -16.035 1.00 62.72 193 GLN A C 1
ATOM 1461 O O . GLN A 1 193 ? 33.910 2.615 -15.677 1.00 62.72 193 GLN A O 1
ATOM 1466 N N . GLU A 1 194 ? 32.324 2.851 -17.251 1.00 58.72 194 GLU A N 1
ATOM 1467 C CA . GLU A 1 194 ? 33.212 3.338 -18.312 1.00 58.72 194 GLU A CA 1
ATOM 1468 C C . GLU A 1 194 ? 33.562 4.830 -18.208 1.00 58.72 194 GLU A C 1
ATOM 1470 O O . GLU A 1 194 ? 34.408 5.300 -18.965 1.00 58.72 194 GLU A O 1
ATOM 1475 N N . ARG A 1 195 ? 32.971 5.591 -17.272 1.00 54.06 195 ARG A N 1
ATOM 1476 C CA . ARG A 1 195 ? 33.468 6.938 -16.944 1.00 54.06 195 ARG A CA 1
ATOM 1477 C C . ARG A 1 195 ? 34.677 6.814 -16.013 1.00 54.06 195 ARG A C 1
ATOM 1479 O O . ARG A 1 195 ? 34.476 6.474 -14.844 1.00 54.06 195 ARG A O 1
ATOM 1486 N N . PRO A 1 196 ? 35.906 7.130 -16.460 1.00 45.41 196 PRO A N 1
ATOM 1487 C CA . PRO A 1 196 ? 37.011 7.299 -15.532 1.00 45.41 196 PRO A CA 1
ATOM 1488 C C . PRO A 1 196 ? 36.686 8.498 -14.631 1.00 45.41 196 PRO A C 1
ATOM 1490 O O . PRO A 1 196 ? 36.157 9.508 -15.103 1.00 45.41 196 PRO A O 1
ATOM 1493 N N . LEU A 1 197 ? 36.962 8.381 -13.331 1.00 51.81 197 LEU A N 1
ATOM 1494 C CA . LEU A 1 197 ? 36.995 9.547 -12.445 1.00 51.81 197 LEU A CA 1
ATOM 1495 C C . LEU A 1 197 ? 38.073 10.528 -12.956 1.00 51.81 197 LEU A C 1
ATOM 1497 O O . LEU A 1 197 ? 39.096 10.050 -13.454 1.00 51.81 197 LEU A O 1
ATOM 1501 N N . PRO A 1 198 ? 37.853 11.854 -12.870 1.00 52.91 198 PRO A N 1
ATOM 1502 C CA . PRO A 1 198 ? 38.907 12.835 -13.116 1.00 52.91 198 PRO A CA 1
ATOM 1503 C C . PRO A 1 198 ? 40.043 12.724 -12.091 1.00 52.91 198 PRO A C 1
ATOM 1505 O O . PRO A 1 198 ? 39.765 12.322 -10.935 1.00 52.91 198 PRO A O 1
#